Protein AF-A0A3Q1CNM6-F1 (afdb_monomer_lite)

Foldseek 3Di:
DVVVVVVVVVPDDVVVVVVVVVVVVVVVVCVVCVVVVVVDPPPDDDDDDDPPPPDPPPPPPDPADDQWDKDWDPDAFAQAQFTWIWIQGPAWKKKKKFFFQFPVLQVQLLVVLLVDQPPQDPVSSCVSSVVRTDDMDMDTDHNPDRDIDTDHDPVVVVDFDQDDPVGRTQRIKMKMAHPDPVCCVVGQFRMKIWGWHTAGPHRRDHIDTPWIWTAGPNSDIDIDDPPPVVVPPVVVVVVPDDPDDDDDPVVVVVVVVVVVVVVVPDDDD

Sequence (269 aa):
MAAGFLVTLYEYSPLFYISVVSLCFVITAAMVLGWCGFDVPVILRNSEETESIVSTPERQMVQVTNPFTLVLGSGPACVTGGVSVRPCCLEPCVLSCFWGCEVIALQRALQAHQHGLRLHTPEHFQEALHLQYQYYQRFHISVENREEYRTQIPSDQGITDFGPLPREHYPLVAVLTVADAGARHTYNIVASVTVIHVPDDKYDLSARVLFQYLLTSQGNMYELKVSQRLWVEEELEVCRLRPGVIPSVLNFLAHLERVRARKTTTKQP

Structure (mmCIF, N/CA/C/O backbone):
data_AF-A0A3Q1CNM6-F1
#
_entry.id   AF-A0A3Q1CNM6-F1
#
loop_
_atom_site.group_PDB
_atom_site.id
_atom_site.type_symbol
_atom_site.label_atom_id
_atom_site.label_alt_id
_atom_site.label_comp_id
_atom_site.label_asym_id
_atom_site.label_entity_id
_atom_site.label_seq_id
_atom_site.pdbx_PDB_ins_code
_atom_site.Cartn_x
_atom_site.Cartn_y
_atom_site.Cartn_z
_atom_site.occupancy
_atom_site.B_iso_or_equiv
_atom_site.auth_seq_id
_atom_site.auth_comp_id
_atom_site.auth_asym_id
_atom_site.auth_atom_id
_atom_site.pdbx_PDB_model_num
ATOM 1 N N . MET A 1 1 ? 28.011 -24.830 75.484 1.00 50.44 1 MET A N 1
ATOM 2 C CA . MET A 1 1 ? 28.922 -23.671 75.335 1.00 50.44 1 MET A CA 1
ATOM 3 C C . MET A 1 1 ? 28.591 -22.743 74.152 1.00 50.44 1 MET A C 1
ATOM 5 O O . MET A 1 1 ? 29.301 -21.771 73.977 1.00 50.44 1 MET A O 1
ATOM 9 N N . ALA A 1 2 ? 27.506 -22.955 73.385 1.00 55.00 2 ALA A N 1
ATOM 10 C CA . ALA A 1 2 ? 27.095 -22.032 72.308 1.00 55.00 2 ALA A CA 1
ATOM 11 C C . ALA A 1 2 ? 26.070 -20.963 72.755 1.00 55.00 2 ALA A C 1
ATOM 13 O O . ALA A 1 2 ? 26.041 -19.866 72.214 1.00 55.00 2 ALA A O 1
ATOM 14 N N . ALA A 1 3 ? 25.267 -21.250 73.788 1.00 51.75 3 ALA A N 1
ATOM 15 C CA . ALA A 1 3 ? 24.245 -20.325 74.289 1.00 51.75 3 ALA A CA 1
ATOM 16 C C . ALA A 1 3 ? 24.825 -19.143 75.091 1.00 51.75 3 ALA A C 1
ATOM 18 O O . ALA A 1 3 ? 24.284 -18.046 75.045 1.00 51.75 3 ALA A O 1
ATOM 19 N N . GLY A 1 4 ? 25.958 -19.340 75.777 1.00 51.66 4 GLY A N 1
ATOM 20 C CA . GLY A 1 4 ? 26.628 -18.269 76.525 1.00 51.66 4 GLY A CA 1
ATOM 21 C C . GLY A 1 4 ? 27.251 -17.197 75.628 1.00 51.66 4 GLY A C 1
ATOM 22 O O . GLY A 1 4 ? 27.290 -16.040 76.017 1.00 51.66 4 GLY A O 1
ATOM 23 N N . PHE A 1 5 ? 27.667 -17.563 74.410 1.00 53.19 5 PHE A N 1
ATOM 24 C CA . PHE A 1 5 ? 28.213 -16.626 73.421 1.00 53.19 5 PHE A CA 1
ATOM 25 C C . PHE A 1 5 ? 27.133 -15.767 72.748 1.00 53.19 5 PHE A C 1
ATOM 27 O O . PHE A 1 5 ? 27.399 -14.631 72.377 1.00 53.19 5 PHE A O 1
ATOM 34 N N . LEU A 1 6 ? 25.909 -16.288 72.610 1.00 54.28 6 LEU A N 1
ATOM 35 C CA . LEU A 1 6 ? 24.779 -15.543 72.042 1.00 54.28 6 LEU A CA 1
ATOM 36 C C . LEU A 1 6 ? 24.233 -14.484 73.005 1.00 54.28 6 LEU A C 1
ATOM 38 O O . LEU A 1 6 ? 23.814 -13.419 72.565 1.00 54.28 6 LEU A O 1
ATOM 42 N N . VAL A 1 7 ? 24.269 -14.757 74.312 1.00 54.50 7 VAL A N 1
ATOM 43 C CA . VAL A 1 7 ? 23.793 -13.814 75.334 1.00 54.50 7 VAL A CA 1
ATOM 44 C C . VAL A 1 7 ? 24.813 -12.695 75.577 1.00 54.50 7 VAL A C 1
ATOM 46 O O . VAL A 1 7 ? 24.420 -11.544 75.729 1.00 54.50 7 VAL A O 1
ATOM 49 N N . THR A 1 8 ? 26.119 -12.977 75.505 1.00 53.88 8 THR A N 1
ATOM 50 C CA . THR A 1 8 ? 27.161 -11.937 75.627 1.00 53.88 8 THR A CA 1
ATOM 51 C C . THR A 1 8 ? 27.305 -11.058 74.378 1.00 53.88 8 THR A C 1
ATOM 53 O O . THR A 1 8 ? 27.762 -9.922 74.488 1.00 53.88 8 THR A O 1
ATOM 56 N N . LEU A 1 9 ? 26.856 -11.527 73.206 1.00 53.66 9 LEU A N 1
ATOM 57 C CA . LEU A 1 9 ? 26.736 -10.723 71.978 1.00 53.66 9 LEU A CA 1
ATOM 58 C C . LEU A 1 9 ? 25.536 -9.764 71.982 1.00 53.66 9 LEU A C 1
ATOM 60 O O . LEU A 1 9 ? 25.461 -8.892 71.122 1.00 53.66 9 LEU A O 1
ATOM 64 N N . TYR A 1 10 ? 24.600 -9.910 72.924 1.00 53.88 10 TYR A N 1
ATOM 65 C CA . TYR A 1 10 ? 23.428 -9.036 73.006 1.00 53.88 10 TYR A CA 1
ATOM 66 C C . TYR A 1 10 ? 23.704 -7.759 73.820 1.00 53.88 10 TYR A C 1
ATOM 68 O O . TYR A 1 10 ? 23.100 -6.721 73.560 1.00 53.88 10 TYR A O 1
ATOM 76 N N . GLU A 1 11 ? 24.656 -7.805 74.761 1.00 59.12 11 GLU A N 1
ATOM 77 C CA . GLU A 1 11 ? 25.063 -6.651 75.588 1.00 59.12 11 GLU A CA 1
ATOM 78 C C . GLU A 1 11 ? 26.254 -5.854 75.025 1.00 59.12 11 GLU A C 1
ATOM 80 O O . GLU A 1 11 ? 26.517 -4.735 75.460 1.00 59.12 11 GLU A O 1
ATOM 85 N N . TYR A 1 12 ? 26.934 -6.372 74.000 1.00 55.44 12 TYR A N 1
ATOM 86 C CA . TYR A 1 12 ? 27.863 -5.619 73.159 1.00 55.44 12 TYR A CA 1
ATOM 87 C C . TYR A 1 12 ? 27.240 -5.529 71.769 1.00 55.44 12 TYR A C 1
ATOM 89 O O . TYR A 1 12 ? 27.233 -6.484 71.011 1.00 55.44 12 TYR A O 1
ATOM 97 N N . SER A 1 13 ? 26.716 -4.407 71.314 1.00 59.78 13 SER A N 1
ATOM 98 C CA . SER A 1 13 ? 27.415 -3.142 71.133 1.00 59.78 13 SER A CA 1
ATOM 99 C C . SER A 1 13 ? 26.807 -2.616 69.826 1.00 59.78 13 SER A C 1
ATOM 101 O O . SER A 1 13 ? 26.505 -3.427 68.943 1.00 59.78 13 SER A O 1
ATOM 103 N N . PRO A 1 14 ? 26.638 -1.302 69.632 1.00 65.56 14 PRO A N 1
ATOM 104 C CA . PRO A 1 14 ? 26.288 -0.713 68.337 1.00 65.56 14 PRO A CA 1
ATOM 105 C C . PRO A 1 14 ? 27.018 -1.367 67.149 1.00 65.56 14 PRO A C 1
ATOM 107 O O . PRO A 1 14 ? 26.459 -1.469 66.067 1.00 65.56 14 PRO A O 1
ATOM 110 N N . LEU A 1 15 ? 28.222 -1.901 67.380 1.00 67.00 15 LEU A N 1
ATOM 111 C CA . LEU A 1 15 ? 29.026 -2.690 66.447 1.00 67.00 15 LEU A CA 1
ATOM 112 C C . LEU A 1 15 ? 28.322 -3.911 65.828 1.00 67.00 15 LEU A C 1
ATOM 114 O O . LEU A 1 15 ? 28.570 -4.181 64.658 1.00 67.00 15 LEU A O 1
ATOM 118 N N . PHE A 1 16 ? 27.451 -4.633 66.543 1.00 72.25 16 PHE A N 1
ATOM 119 C CA . PHE A 1 16 ? 26.710 -5.768 65.969 1.00 72.25 16 PHE A CA 1
ATOM 120 C C . PHE A 1 16 ? 25.613 -5.295 65.006 1.00 72.25 16 PHE A C 1
ATOM 122 O O . PHE A 1 16 ? 25.463 -5.820 63.909 1.00 72.25 16 PHE A O 1
ATOM 129 N N . TYR A 1 17 ? 24.885 -4.235 65.361 1.00 74.94 17 TYR A N 1
ATOM 130 C CA . TYR A 1 17 ? 23.912 -3.631 64.448 1.00 74.94 17 TYR A CA 1
ATOM 131 C C . TYR A 1 17 ? 24.600 -2.960 63.254 1.00 74.94 17 TYR A C 1
ATOM 133 O O . TYR A 1 17 ? 24.154 -3.117 62.121 1.00 74.94 17 TYR A O 1
ATOM 141 N N . ILE A 1 18 ? 25.726 -2.278 63.483 1.00 77.31 18 ILE A N 1
ATOM 142 C CA . ILE A 1 18 ? 26.556 -1.688 62.427 1.00 77.31 18 ILE A CA 1
ATOM 143 C C . ILE A 1 18 ? 27.104 -2.783 61.504 1.00 77.31 18 ILE A C 1
ATOM 145 O O . ILE A 1 18 ? 27.105 -2.589 60.291 1.00 77.31 18 ILE A O 1
ATOM 149 N N . SER A 1 19 ? 27.526 -3.937 62.032 1.00 79.88 19 SER A N 1
ATOM 150 C CA . SER A 1 19 ? 28.033 -5.037 61.206 1.00 79.88 19 SER A CA 1
ATOM 151 C C . SER A 1 19 ? 26.928 -5.681 60.373 1.00 79.88 19 SER A C 1
ATOM 153 O O . SER A 1 19 ? 27.147 -5.933 59.192 1.00 79.88 19 SER A O 1
ATOM 155 N N . VAL A 1 20 ? 25.728 -5.866 60.929 1.00 83.00 20 VAL A N 1
ATOM 156 C CA . VAL A 1 20 ? 24.567 -6.390 60.193 1.00 83.00 20 VAL A CA 1
ATOM 157 C C . VAL A 1 20 ? 24.108 -5.414 59.105 1.00 83.00 20 VAL A C 1
ATOM 159 O O . VAL A 1 20 ? 23.872 -5.831 57.971 1.00 83.00 20 VAL A O 1
ATOM 162 N N . VAL A 1 21 ? 24.027 -4.114 59.405 1.00 84.25 21 VAL A N 1
ATOM 163 C CA . VAL A 1 21 ? 23.652 -3.085 58.417 1.00 84.25 21 VAL A CA 1
ATOM 164 C C . VAL A 1 21 ? 24.722 -2.954 57.331 1.00 84.25 21 VAL A C 1
ATOM 166 O O . VAL A 1 21 ? 24.384 -2.899 56.151 1.00 84.25 21 VAL A O 1
ATOM 169 N N . SER A 1 22 ? 26.004 -2.975 57.704 1.00 83.50 22 SER A N 1
ATOM 170 C CA . SER A 1 22 ? 27.131 -2.984 56.763 1.00 83.50 22 SER A CA 1
ATOM 171 C C . SER A 1 22 ? 27.100 -4.218 55.863 1.00 83.50 22 SER A C 1
ATOM 173 O O . SER A 1 22 ? 27.185 -4.091 54.645 1.00 83.50 22 SER A O 1
ATOM 175 N N . LEU A 1 23 ? 26.881 -5.408 56.430 1.00 89.19 23 LEU A N 1
ATOM 176 C CA . LEU A 1 23 ? 26.763 -6.649 55.667 1.00 89.19 23 LEU A CA 1
ATOM 177 C C . LEU A 1 23 ? 25.589 -6.587 54.682 1.00 89.19 23 LEU A C 1
ATOM 179 O O . LEU A 1 23 ? 25.743 -6.953 53.520 1.00 89.19 23 LEU A O 1
ATOM 183 N N . CYS A 1 24 ? 24.439 -6.068 55.116 1.00 84.12 24 CYS A N 1
ATOM 184 C CA . CYS A 1 24 ? 23.277 -5.864 54.255 1.00 84.12 24 CYS A CA 1
ATOM 185 C C . CYS A 1 24 ? 23.583 -4.882 53.111 1.00 84.12 24 CYS A C 1
ATOM 187 O O . CYS A 1 24 ? 23.237 -5.142 51.957 1.00 84.12 24 CYS A O 1
ATOM 189 N N . PHE A 1 25 ? 24.302 -3.794 53.402 1.00 87.06 25 PHE A N 1
ATOM 190 C CA . PHE A 1 25 ? 24.727 -2.827 52.393 1.00 87.06 25 PHE A CA 1
ATOM 191 C C . PHE A 1 25 ? 25.720 -3.436 51.397 1.00 87.06 25 PHE A C 1
ATOM 193 O O . PHE A 1 25 ? 25.565 -3.234 50.198 1.00 87.06 25 PHE A O 1
ATOM 200 N N . VAL A 1 26 ? 26.687 -4.236 51.858 1.00 88.12 26 VAL A N 1
ATOM 201 C CA . VAL A 1 26 ? 27.653 -4.939 50.995 1.00 88.12 26 VAL A CA 1
ATOM 202 C C . VAL A 1 26 ? 26.952 -5.954 50.097 1.00 88.12 26 VAL A C 1
ATOM 204 O O . VAL A 1 26 ? 27.236 -5.993 48.905 1.00 88.12 26 VAL A O 1
ATOM 207 N N . ILE A 1 27 ? 26.006 -6.734 50.627 1.00 86.69 27 ILE A N 1
ATOM 208 C CA . ILE A 1 27 ? 25.225 -7.692 49.830 1.00 86.69 27 ILE A CA 1
ATOM 209 C C . ILE A 1 27 ? 24.378 -6.953 48.794 1.00 86.69 27 ILE A C 1
ATOM 211 O O . ILE A 1 27 ? 24.354 -7.348 47.632 1.00 86.69 27 ILE A O 1
ATOM 215 N N . THR A 1 28 ? 23.728 -5.854 49.183 1.00 81.69 28 THR A N 1
ATOM 216 C CA . THR A 1 28 ? 22.900 -5.050 48.272 1.00 81.69 28 THR A CA 1
ATOM 217 C C . THR A 1 28 ? 23.756 -4.382 47.196 1.00 81.69 28 THR A C 1
ATOM 219 O O . THR A 1 28 ? 23.412 -4.440 46.021 1.00 81.69 28 THR A O 1
ATOM 222 N N . ALA A 1 29 ? 24.908 -3.817 47.562 1.00 80.81 29 ALA A N 1
ATOM 223 C CA . ALA A 1 29 ? 25.865 -3.241 46.626 1.00 80.81 29 ALA A CA 1
ATOM 224 C C . ALA A 1 29 ? 26.452 -4.305 45.692 1.00 80.81 29 ALA A C 1
ATOM 226 O O . ALA A 1 29 ? 26.583 -4.041 44.507 1.00 80.81 29 ALA A O 1
ATOM 227 N N . ALA A 1 30 ? 26.746 -5.512 46.180 1.00 79.88 30 ALA A N 1
ATOM 228 C CA . ALA A 1 30 ? 27.191 -6.628 45.348 1.00 79.88 30 ALA A CA 1
ATOM 229 C C . ALA A 1 30 ? 26.083 -7.127 44.412 1.00 79.88 30 ALA A C 1
ATOM 231 O O . ALA A 1 30 ? 26.375 -7.486 43.278 1.00 79.88 30 ALA A O 1
ATOM 232 N N . MET A 1 31 ? 24.816 -7.106 44.839 1.00 80.06 31 MET A N 1
ATOM 233 C CA . MET A 1 31 ? 23.685 -7.433 43.968 1.00 80.06 31 MET A CA 1
ATOM 234 C C . MET A 1 31 ? 23.488 -6.365 42.890 1.00 80.06 31 MET A C 1
ATOM 236 O O . MET A 1 31 ? 23.334 -6.705 41.725 1.00 80.06 31 MET A O 1
ATOM 240 N N . VAL A 1 32 ? 23.562 -5.079 43.250 1.00 74.69 32 VAL A N 1
ATOM 241 C CA . VAL A 1 32 ? 23.447 -3.959 42.302 1.00 74.69 32 VAL A CA 1
ATOM 242 C C . VAL A 1 32 ? 24.656 -3.892 41.374 1.00 74.69 32 VAL A C 1
ATOM 244 O O . VAL A 1 32 ? 24.479 -3.655 40.192 1.00 74.69 32 VAL A O 1
ATOM 247 N N . LEU A 1 33 ? 25.875 -4.141 41.853 1.00 71.56 33 LEU A N 1
ATOM 248 C CA . LEU A 1 33 ? 27.079 -4.215 41.019 1.00 71.56 33 LEU A CA 1
ATOM 249 C C . LEU A 1 33 ? 27.160 -5.520 40.225 1.00 71.56 33 LEU A C 1
ATOM 251 O O . LEU A 1 33 ? 27.774 -5.527 39.173 1.00 71.56 33 LEU A O 1
ATOM 255 N N . GLY A 1 34 ? 26.556 -6.613 40.683 1.00 70.25 34 GLY A N 1
ATOM 256 C CA . GLY A 1 34 ? 26.431 -7.851 39.912 1.00 70.25 34 GLY A CA 1
ATOM 257 C C . GLY A 1 34 ? 25.380 -7.727 38.810 1.00 70.25 34 GLY A C 1
ATOM 258 O O . GLY A 1 34 ? 25.591 -8.210 37.704 1.00 70.25 34 GLY A O 1
ATOM 259 N N . TRP A 1 35 ? 24.288 -7.013 39.093 1.00 63.84 35 TRP A N 1
ATOM 260 C CA . TRP A 1 35 ? 23.226 -6.706 38.137 1.00 63.84 35 TRP A CA 1
ATOM 261 C C . TRP A 1 35 ? 23.644 -5.608 37.146 1.00 63.84 35 TRP A C 1
ATOM 263 O O . TRP A 1 35 ? 23.448 -5.758 35.950 1.00 63.84 35 TRP A O 1
ATOM 273 N N . CYS A 1 36 ? 24.284 -4.528 37.607 1.00 56.16 36 CYS A N 1
ATOM 274 C CA . CYS A 1 36 ? 24.791 -3.449 36.749 1.00 56.16 36 CYS A CA 1
ATOM 275 C C . CYS A 1 36 ? 26.156 -3.766 36.124 1.00 56.16 36 CYS A C 1
ATOM 277 O O . CYS A 1 36 ? 26.470 -3.243 35.064 1.00 56.16 36 CYS A O 1
ATOM 279 N N . GLY A 1 37 ? 26.992 -4.598 36.746 1.00 55.38 37 GLY A N 1
ATOM 280 C CA . GLY A 1 37 ? 28.332 -4.944 36.250 1.00 55.38 37 GLY A CA 1
ATOM 281 C C . GLY A 1 37 ? 28.331 -5.967 35.118 1.00 55.38 37 GLY A C 1
ATOM 282 O O . GLY A 1 37 ? 29.376 -6.181 34.510 1.00 55.38 37 GLY A O 1
ATOM 283 N N . PHE A 1 38 ? 27.171 -6.553 34.809 1.00 49.69 38 PHE A N 1
ATOM 284 C CA . PHE A 1 38 ? 26.950 -7.322 33.584 1.00 49.69 38 PHE A CA 1
ATOM 285 C C . PHE A 1 38 ? 26.263 -6.509 32.469 1.00 49.69 38 PHE A C 1
ATOM 287 O O . PHE A 1 38 ? 26.181 -6.994 31.347 1.00 49.69 38 PHE A O 1
ATOM 294 N N . ASP A 1 39 ? 25.852 -5.264 32.749 1.00 51.00 39 ASP A N 1
ATOM 295 C CA . ASP A 1 39 ? 25.153 -4.365 31.813 1.00 51.00 39 ASP A CA 1
ATOM 296 C C . ASP A 1 39 ? 25.897 -3.026 31.601 1.00 51.00 39 ASP A C 1
ATOM 298 O O . ASP A 1 39 ? 25.303 -1.973 31.362 1.00 51.00 39 ASP A O 1
ATOM 302 N N . VAL A 1 40 ? 27.235 -3.052 31.642 1.00 47.16 40 VAL A N 1
ATOM 303 C CA . VAL A 1 40 ? 28.080 -1.957 31.132 1.00 47.16 40 VAL A CA 1
ATOM 304 C C . VAL A 1 40 ? 28.868 -2.472 29.925 1.00 47.16 40 VAL A C 1
ATOM 306 O O . VAL A 1 40 ? 29.576 -3.474 30.050 1.00 47.16 40 VAL A O 1
ATOM 309 N N . PRO A 1 41 ? 28.794 -1.805 28.755 1.00 43.78 41 PRO A N 1
ATOM 310 C CA . PRO A 1 41 ? 29.584 -2.189 27.599 1.00 43.78 41 PRO A CA 1
ATOM 311 C C . PRO A 1 41 ? 31.067 -2.025 27.938 1.00 43.78 41 PRO A C 1
ATOM 313 O O . PRO A 1 41 ? 31.533 -0.953 28.332 1.00 43.78 41 PRO A O 1
ATOM 316 N N . VAL A 1 42 ? 31.807 -3.117 27.790 1.00 47.72 42 VAL A N 1
ATOM 317 C CA . VAL A 1 42 ? 33.262 -3.190 27.909 1.00 47.72 42 VAL A CA 1
ATOM 318 C C . VAL A 1 42 ? 33.898 -2.265 26.863 1.00 47.72 42 VAL A C 1
ATOM 320 O O . VAL A 1 42 ? 34.123 -2.668 25.729 1.00 47.72 42 VAL A O 1
ATOM 323 N N . ILE A 1 43 ? 34.165 -1.006 27.223 1.00 45.75 43 ILE A N 1
ATOM 324 C CA . ILE A 1 43 ? 34.975 -0.077 26.406 1.00 45.75 43 ILE A CA 1
ATOM 325 C C . ILE A 1 43 ? 36.247 0.380 27.146 1.00 45.75 43 ILE A C 1
ATOM 327 O O . ILE A 1 43 ? 37.129 0.974 26.541 1.00 45.75 43 ILE A O 1
ATOM 331 N N . LEU A 1 44 ? 36.427 0.063 28.434 1.00 43.59 44 LEU A N 1
ATOM 332 C CA . LEU A 1 44 ? 37.553 0.610 29.214 1.00 43.59 44 LEU A CA 1
ATOM 333 C C . LEU A 1 44 ? 38.410 -0.411 29.965 1.00 43.59 44 LEU A C 1
ATOM 335 O O . LEU A 1 44 ? 39.119 -0.050 30.903 1.00 43.59 44 LEU A O 1
ATOM 339 N N . ARG A 1 45 ? 38.400 -1.684 29.556 1.00 39.09 45 ARG A N 1
ATOM 340 C CA . ARG A 1 45 ? 39.307 -2.671 30.150 1.00 39.09 45 ARG A CA 1
ATOM 341 C C . ARG A 1 45 ? 39.691 -3.761 29.155 1.00 39.09 45 ARG A C 1
ATOM 343 O O . ARG A 1 45 ? 38.981 -4.749 29.049 1.00 39.09 45 ARG A O 1
ATOM 350 N N . ASN A 1 46 ? 40.766 -3.511 28.405 1.00 32.91 46 ASN A N 1
ATOM 351 C CA . ASN A 1 46 ? 41.841 -4.458 28.070 1.00 32.91 46 ASN A CA 1
ATOM 352 C C . ASN A 1 46 ? 42.820 -3.778 27.096 1.00 32.91 46 ASN A C 1
ATOM 354 O O . ASN A 1 46 ? 42.677 -3.845 25.880 1.00 32.91 46 ASN A O 1
ATOM 358 N N . SER A 1 47 ? 43.804 -3.085 27.671 1.00 43.59 47 SER A N 1
ATOM 359 C CA . SER A 1 47 ? 45.146 -3.028 27.095 1.00 43.59 47 SER A CA 1
ATOM 360 C C . SER A 1 47 ? 45.810 -4.357 27.453 1.00 43.59 47 SER A C 1
ATOM 362 O O . SER A 1 47 ? 45.725 -4.759 28.609 1.00 43.59 47 SER A O 1
ATOM 364 N N . GLU A 1 48 ? 46.447 -4.976 26.462 1.00 39.53 48 GLU A N 1
ATOM 365 C CA . GLU A 1 48 ? 47.279 -6.190 26.516 1.00 39.53 48 GLU A CA 1
ATOM 366 C C . GLU A 1 48 ? 46.560 -7.552 26.383 1.00 39.53 48 GLU A C 1
ATOM 368 O O . GLU A 1 48 ? 45.930 -8.081 27.293 1.00 39.53 48 GLU A O 1
ATOM 373 N N . GLU A 1 49 ? 46.735 -8.102 25.174 1.00 42.53 49 GLU A N 1
ATOM 374 C CA . GLU A 1 49 ? 46.908 -9.521 24.837 1.00 42.53 49 GLU A CA 1
ATOM 375 C C . GLU A 1 49 ? 45.761 -10.498 25.127 1.00 42.53 49 GLU A C 1
ATOM 377 O O . GLU A 1 49 ? 45.731 -11.214 26.124 1.00 42.53 49 GLU A O 1
ATOM 382 N N . THR A 1 50 ? 44.870 -10.639 24.142 1.00 34.56 50 THR A N 1
ATOM 383 C CA . THR A 1 50 ? 44.636 -11.875 23.358 1.00 34.56 50 THR A CA 1
ATOM 384 C C . THR A 1 50 ? 43.333 -11.660 22.588 1.00 34.56 50 THR A C 1
ATOM 386 O O . THR A 1 50 ? 42.239 -11.939 23.080 1.00 34.56 50 THR A O 1
ATOM 389 N N . GLU A 1 51 ? 43.439 -11.103 21.380 1.00 34.47 51 GLU A N 1
ATOM 390 C CA . GLU A 1 51 ? 42.313 -10.910 20.463 1.00 34.47 51 GLU A CA 1
ATOM 391 C C . GLU A 1 51 ? 41.819 -12.269 19.942 1.00 34.47 51 GLU A C 1
ATOM 393 O O . GLU A 1 51 ? 42.136 -12.705 18.838 1.00 34.47 51 GLU A O 1
ATOM 398 N N . SER A 1 52 ? 40.999 -12.959 20.735 1.00 34.81 52 SER A N 1
ATOM 399 C CA . SER A 1 52 ? 40.012 -13.869 20.156 1.00 34.81 52 SER A CA 1
ATOM 400 C C . SER A 1 52 ? 38.895 -13.003 19.580 1.00 34.81 52 SER A C 1
ATOM 402 O O . SER A 1 52 ? 37.969 -12.584 20.273 1.00 34.81 52 SER A O 1
ATOM 404 N N . ILE A 1 53 ? 39.060 -12.647 18.306 1.00 40.62 53 ILE A N 1
ATOM 405 C CA . ILE A 1 53 ? 38.085 -11.924 17.496 1.00 40.62 53 ILE A CA 1
ATOM 406 C C . ILE A 1 53 ? 36.841 -12.814 17.389 1.00 40.62 53 ILE A C 1
ATOM 408 O O . ILE A 1 53 ? 36.686 -13.592 16.451 1.00 40.62 53 ILE A O 1
ATOM 412 N N . VAL A 1 54 ? 35.932 -12.718 18.360 1.00 45.56 54 VAL A N 1
ATOM 413 C CA . VAL A 1 54 ? 34.519 -12.971 18.087 1.00 45.56 54 VAL A CA 1
ATOM 414 C C . VAL A 1 54 ? 34.070 -11.745 17.317 1.00 45.56 54 VAL A C 1
ATOM 416 O O . VAL A 1 54 ? 33.649 -10.738 17.885 1.00 45.56 54 VAL A O 1
ATOM 419 N N . SER A 1 55 ? 34.279 -11.811 16.007 1.00 37.34 55 SER A N 1
ATOM 420 C CA . SER A 1 55 ? 33.761 -10.855 15.051 1.00 37.34 55 SER A CA 1
ATOM 421 C C . SER A 1 55 ? 32.262 -10.756 15.298 1.00 37.34 55 SER A C 1
ATOM 423 O O . SER A 1 55 ? 31.484 -11.648 14.959 1.00 37.34 55 SER A O 1
ATOM 425 N N . THR A 1 56 ? 31.841 -9.646 15.908 1.00 36.53 56 THR A N 1
ATOM 426 C CA . THR A 1 56 ? 30.512 -9.116 15.623 1.00 36.53 56 THR A CA 1
ATOM 427 C C . THR A 1 56 ? 30.405 -9.148 14.103 1.00 36.53 56 THR A C 1
ATOM 429 O O . THR A 1 56 ? 31.328 -8.654 13.452 1.00 36.53 56 THR A O 1
ATOM 432 N N . PRO A 1 57 ? 29.399 -9.821 13.511 1.00 42.44 57 PRO A N 1
ATOM 433 C CA . PRO A 1 57 ? 29.295 -9.858 12.067 1.00 42.44 57 PRO A CA 1
ATOM 434 C C . PRO A 1 57 ? 29.194 -8.404 11.642 1.00 42.44 57 PRO A C 1
ATOM 436 O O . PRO A 1 57 ? 28.200 -7.737 11.941 1.00 42.44 57 PRO A O 1
ATOM 439 N N . GLU A 1 58 ? 30.274 -7.896 11.053 1.00 44.00 58 GLU A N 1
ATOM 440 C CA . GLU A 1 58 ? 30.329 -6.571 10.481 1.00 44.00 58 GLU A CA 1
ATOM 441 C C . GLU A 1 58 ? 29.178 -6.559 9.486 1.00 44.00 58 GLU A C 1
ATOM 443 O O . GLU A 1 58 ? 29.211 -7.235 8.455 1.00 44.00 58 GLU A O 1
ATOM 448 N N . ARG A 1 59 ? 28.071 -5.911 9.866 1.00 47.97 59 ARG A N 1
ATOM 449 C CA . ARG A 1 59 ? 26.942 -5.720 8.969 1.00 47.97 59 ARG A CA 1
ATOM 450 C C . ARG A 1 59 ? 27.470 -4.776 7.919 1.00 47.97 59 ARG A C 1
ATOM 452 O O . ARG A 1 59 ? 27.417 -3.563 8.103 1.00 47.97 59 ARG A O 1
ATOM 459 N N . GLN A 1 60 ? 28.014 -5.360 6.858 1.00 40.28 60 GLN A N 1
ATOM 460 C CA . GLN A 1 60 ? 28.401 -4.654 5.661 1.00 40.28 60 GLN A CA 1
ATOM 461 C C . GLN A 1 60 ? 27.242 -3.718 5.332 1.00 40.28 60 GLN A C 1
ATOM 463 O O . GLN A 1 60 ? 26.124 -4.168 5.061 1.00 40.28 60 GLN A O 1
ATOM 468 N N . MET A 1 61 ? 27.483 -2.414 5.461 1.00 41.38 61 MET A N 1
ATOM 469 C CA . MET A 1 61 ? 26.517 -1.401 5.068 1.00 41.38 61 MET A CA 1
ATOM 470 C C . MET A 1 61 ? 26.471 -1.430 3.546 1.00 41.38 61 MET A C 1
ATOM 472 O O . MET A 1 61 ? 27.145 -0.664 2.864 1.00 41.38 61 MET A O 1
ATOM 476 N N . VAL A 1 62 ? 25.718 -2.382 3.003 1.00 57.59 62 VAL A N 1
ATOM 477 C CA . VAL A 1 62 ? 25.406 -2.409 1.585 1.00 57.59 62 VAL A CA 1
ATOM 478 C C . VAL A 1 62 ? 24.420 -1.276 1.368 1.00 57.59 62 VAL A C 1
ATOM 480 O O . VAL A 1 62 ? 23.315 -1.282 1.914 1.00 57.59 62 VAL A O 1
ATOM 483 N N . GLN A 1 63 ? 24.839 -0.272 0.608 1.00 57.78 63 GLN A N 1
ATOM 484 C CA . GLN A 1 63 ? 23.950 0.784 0.160 1.00 57.78 63 GLN A CA 1
ATOM 485 C C . GLN A 1 63 ? 22.893 0.150 -0.750 1.00 57.78 63 GLN A C 1
ATOM 487 O O . GLN A 1 63 ? 23.147 -0.137 -1.916 1.00 57.78 63 GLN A O 1
ATOM 492 N N . VAL A 1 64 ? 21.711 -0.121 -0.200 1.00 65.19 64 VAL A N 1
ATOM 493 C CA . VAL A 1 64 ? 20.577 -0.616 -0.979 1.00 65.19 64 VAL A CA 1
ATOM 494 C C . VAL A 1 64 ? 19.775 0.590 -1.448 1.00 65.19 64 VAL A C 1
ATOM 496 O O . VAL A 1 64 ? 19.148 1.288 -0.652 1.00 65.19 64 VAL A O 1
ATOM 499 N N . THR A 1 65 ? 19.809 0.848 -2.751 1.00 77.38 65 THR A N 1
ATOM 500 C CA . THR A 1 65 ? 18.995 1.890 -3.379 1.00 77.38 65 THR A CA 1
ATOM 501 C C . THR A 1 65 ? 17.538 1.444 -3.399 1.00 77.38 65 THR A C 1
ATOM 503 O O . THR A 1 65 ? 17.224 0.401 -3.970 1.00 77.38 65 THR A O 1
ATOM 506 N N . ASN A 1 66 ? 16.648 2.229 -2.788 1.00 85.19 66 ASN A N 1
ATOM 507 C CA . ASN A 1 66 ? 15.208 2.009 -2.869 1.00 85.19 66 ASN A CA 1
ATOM 508 C C . ASN A 1 66 ? 14.649 2.649 -4.153 1.00 85.19 66 ASN A C 1
ATOM 510 O O . ASN A 1 66 ? 14.633 3.878 -4.238 1.00 85.19 66 ASN A O 1
ATOM 514 N N . PRO A 1 67 ? 14.177 1.856 -5.135 1.00 85.12 67 PRO A N 1
ATOM 515 C CA . PRO A 1 67 ? 13.625 2.397 -6.374 1.00 85.12 67 PRO A CA 1
ATOM 516 C C . PRO A 1 67 ? 12.207 2.960 -6.204 1.00 85.12 67 PRO A C 1
ATOM 518 O O . PRO A 1 67 ? 11.691 3.586 -7.130 1.00 85.12 67 PRO A O 1
ATOM 521 N N . PHE A 1 68 ? 11.572 2.759 -5.043 1.00 89.69 68 PHE A N 1
ATOM 522 C CA . PHE A 1 68 ? 10.176 3.104 -4.800 1.00 89.69 68 PHE A CA 1
ATOM 523 C C . PHE A 1 68 ? 10.029 4.170 -3.719 1.00 89.69 68 PHE A C 1
ATOM 525 O O . PHE A 1 68 ? 10.470 4.003 -2.582 1.00 89.69 68 PHE A O 1
ATOM 532 N N . THR A 1 69 ? 9.310 5.240 -4.033 1.00 88.69 69 THR A N 1
ATOM 533 C CA . THR A 1 69 ? 8.778 6.160 -3.026 1.00 88.69 69 THR A CA 1
ATOM 534 C C . THR A 1 69 ? 7.324 6.448 -3.360 1.00 88.69 69 THR A C 1
ATOM 536 O O . THR A 1 69 ? 6.989 6.667 -4.521 1.00 88.69 69 THR A O 1
ATOM 539 N N . LEU A 1 70 ? 6.455 6.445 -2.351 1.00 90.81 70 LEU A N 1
ATOM 540 C CA . LEU A 1 70 ? 5.052 6.817 -2.495 1.00 90.81 70 LEU A CA 1
ATOM 541 C C . LEU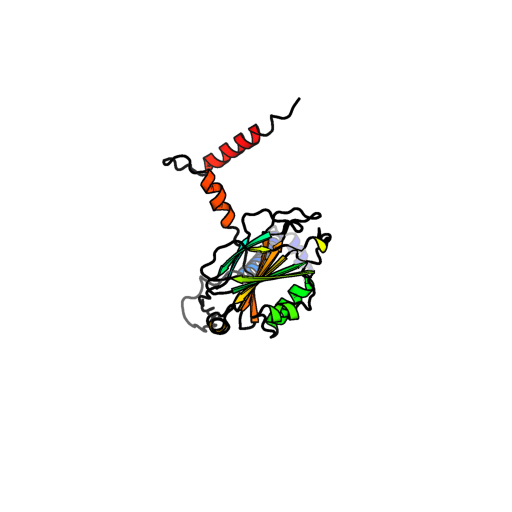 A 1 70 ? 4.738 7.926 -1.498 1.00 90.81 70 LEU A C 1
ATOM 543 O O . LEU A 1 70 ? 5.005 7.781 -0.306 1.00 90.81 70 LEU A O 1
ATOM 547 N N . VAL A 1 71 ? 4.165 9.017 -1.991 1.00 91.12 71 VAL A N 1
ATOM 548 C CA . VAL A 1 71 ? 3.747 10.162 -1.181 1.00 91.12 71 VAL A CA 1
ATOM 549 C C . VAL A 1 71 ? 2.239 10.333 -1.326 1.00 91.12 71 VAL A C 1
ATOM 551 O O . VAL A 1 71 ? 1.685 10.094 -2.398 1.00 91.12 71 VAL A O 1
ATOM 554 N N . LEU A 1 72 ? 1.560 10.731 -0.253 1.00 91.00 72 LEU A N 1
ATOM 555 C CA . LEU A 1 72 ? 0.158 11.132 -0.341 1.00 91.00 72 LEU A CA 1
ATOM 556 C C . LEU A 1 72 ? 0.048 12.445 -1.121 1.00 91.00 72 LEU A C 1
ATOM 558 O O . LEU A 1 72 ? 0.872 13.344 -0.956 1.00 91.00 72 LEU A O 1
ATOM 562 N N . GLY A 1 73 ? -0.941 12.523 -2.004 1.00 86.62 73 GLY A N 1
ATOM 563 C CA . GLY A 1 73 ? -1.241 13.732 -2.757 1.00 86.62 73 GLY A CA 1
ATOM 564 C C . GLY A 1 73 ? -1.848 14.816 -1.871 1.00 86.62 73 GLY A C 1
ATOM 565 O O . GLY A 1 73 ? -2.293 14.562 -0.752 1.00 86.62 73 GLY A O 1
ATOM 566 N N . SER A 1 74 ? -1.869 16.031 -2.405 1.00 79.56 74 SER A N 1
ATOM 567 C CA . SER A 1 74 ? -2.373 17.228 -1.711 1.00 79.56 74 SER A CA 1
ATOM 568 C C . SER A 1 74 ? -3.906 17.362 -1.725 1.00 79.56 74 SER A C 1
ATOM 570 O O . SER A 1 74 ? -4.470 18.201 -1.024 1.00 79.56 74 SER A O 1
ATOM 572 N N . GLY A 1 75 ? -4.592 16.544 -2.529 1.00 81.88 75 GLY A N 1
ATOM 573 C CA . GLY A 1 75 ? -6.047 16.566 -2.666 1.00 81.88 75 GLY A CA 1
ATOM 574 C C . GLY A 1 75 ? -6.809 16.054 -1.432 1.00 81.88 75 GLY A C 1
ATOM 575 O O . GLY A 1 75 ? -6.245 15.351 -0.591 1.00 81.88 75 GLY A O 1
ATOM 576 N N . PRO A 1 76 ? -8.119 16.360 -1.328 1.00 86.00 76 PRO A N 1
ATOM 577 C CA . PRO A 1 76 ? -8.961 15.809 -0.273 1.00 86.00 76 PRO A CA 1
ATOM 578 C C . PRO A 1 76 ? -8.989 14.281 -0.372 1.00 86.00 76 PRO A C 1
ATOM 580 O O . PRO A 1 76 ? -9.112 13.725 -1.464 1.00 86.00 76 PRO A O 1
ATOM 583 N N . ALA A 1 77 ? -8.888 13.616 0.776 1.00 92.31 77 ALA A N 1
ATOM 584 C CA . ALA A 1 77 ? -8.904 12.166 0.871 1.00 92.31 77 ALA A CA 1
ATOM 585 C C . ALA A 1 77 ? -10.125 11.719 1.670 1.00 92.31 77 ALA A C 1
ATOM 587 O O . ALA A 1 77 ? -10.294 12.132 2.814 1.00 92.31 77 ALA A O 1
ATOM 588 N N . CYS A 1 78 ? -10.954 10.865 1.086 1.00 92.88 78 CYS A N 1
ATOM 589 C CA . CYS A 1 78 ? -12.017 10.157 1.793 1.00 92.88 78 CYS A CA 1
ATOM 590 C C . CYS A 1 78 ? -12.380 8.882 1.029 1.00 92.88 78 CYS A C 1
ATOM 592 O O . CYS A 1 78 ? -12.062 8.753 -0.151 1.00 92.88 78 CYS A O 1
ATOM 594 N N . VAL A 1 79 ? -13.043 7.925 1.673 1.00 92.38 79 VAL A N 1
ATOM 595 C CA . VAL A 1 79 ? -13.397 6.651 1.017 1.00 92.38 79 VAL A CA 1
ATOM 596 C C . VAL A 1 79 ? -14.293 6.864 -0.205 1.00 92.38 79 VAL A C 1
ATOM 598 O O . VAL A 1 79 ? -14.026 6.315 -1.272 1.00 92.38 79 VAL A O 1
ATOM 601 N N . THR A 1 80 ? -15.297 7.732 -0.089 1.00 91.31 80 THR A N 1
ATOM 602 C CA . THR A 1 80 ? -16.248 8.015 -1.173 1.00 91.31 80 THR A CA 1
ATOM 603 C C . THR A 1 80 ? -15.664 8.900 -2.271 1.00 91.31 80 THR A C 1
ATOM 605 O O . THR A 1 80 ? -16.031 8.750 -3.433 1.00 91.31 80 THR A O 1
ATOM 608 N N . GLY A 1 81 ? -14.751 9.813 -1.930 1.00 90.00 81 GLY A N 1
ATOM 609 C CA . GLY A 1 81 ? -14.096 10.738 -2.861 1.00 90.00 81 GLY A CA 1
ATOM 610 C C . GLY A 1 81 ? -12.763 10.232 -3.412 1.00 90.00 81 GLY A C 1
ATOM 611 O O . GLY A 1 81 ? -12.218 10.831 -4.340 1.00 90.00 81 GLY A O 1
ATOM 612 N N . GLY A 1 82 ? -12.237 9.132 -2.886 1.00 93.50 82 GLY A N 1
ATOM 613 C CA . GLY A 1 82 ? -10.925 8.608 -3.234 1.00 93.50 82 GLY A CA 1
ATOM 614 C C . GLY A 1 82 ? -9.772 9.363 -2.576 1.00 93.50 82 GLY A C 1
ATOM 615 O O . GLY A 1 82 ? -9.952 10.262 -1.754 1.00 93.50 82 GLY A O 1
ATOM 616 N N . VAL A 1 83 ? -8.559 8.974 -2.952 1.00 94.88 83 VAL A N 1
ATOM 617 C CA . VAL A 1 83 ? -7.311 9.561 -2.467 1.00 94.88 83 VAL A CA 1
ATOM 618 C C . VAL A 1 83 ? -6.335 9.733 -3.624 1.00 94.88 83 VAL A C 1
ATOM 620 O O . VAL A 1 83 ? -6.216 8.868 -4.496 1.00 94.88 83 VAL A O 1
ATOM 623 N N . SER A 1 84 ? -5.641 10.868 -3.634 1.00 94.81 84 SER A N 1
ATOM 624 C CA . SER A 1 84 ? -4.533 11.116 -4.551 1.00 94.81 84 SER A CA 1
ATOM 625 C C . SER A 1 84 ? -3.245 10.549 -3.970 1.00 94.81 84 SER A C 1
ATOM 627 O O . SER A 1 84 ? -2.939 10.747 -2.794 1.00 94.81 84 SER A O 1
ATOM 629 N N . VAL A 1 85 ? -2.465 9.865 -4.796 1.00 93.50 85 VAL A N 1
ATOM 630 C CA . VAL A 1 85 ? -1.141 9.353 -4.444 1.00 93.50 85 VAL A CA 1
ATOM 631 C C . VAL A 1 85 ? -0.145 9.727 -5.527 1.00 93.50 85 VAL A C 1
ATOM 633 O O . VAL A 1 85 ? -0.456 9.708 -6.715 1.00 93.50 85 VAL A O 1
ATOM 636 N N . ARG A 1 86 ? 1.072 10.068 -5.118 1.00 92.44 86 ARG A N 1
ATOM 637 C CA . ARG A 1 86 ? 2.153 10.450 -6.019 1.00 92.44 86 ARG A CA 1
ATOM 638 C C . ARG A 1 86 ? 3.315 9.471 -5.876 1.00 92.44 86 ARG A C 1
ATOM 640 O O . ARG A 1 86 ? 4.035 9.522 -4.872 1.00 92.44 86 ARG A O 1
ATOM 647 N N . PRO A 1 87 ? 3.492 8.553 -6.835 1.00 90.75 87 PRO A N 1
ATOM 648 C CA . PRO A 1 87 ? 4.672 7.711 -6.897 1.00 90.75 87 PRO A CA 1
ATOM 649 C C . PRO A 1 87 ? 5.870 8.515 -7.421 1.00 90.75 87 PRO A C 1
ATOM 651 O O . PRO A 1 87 ? 5.782 9.226 -8.416 1.00 90.75 87 PRO A O 1
ATOM 654 N N . CYS A 1 88 ? 7.002 8.385 -6.738 1.00 86.62 88 CYS A N 1
ATOM 655 C CA . CYS A 1 88 ? 8.295 8.951 -7.113 1.00 86.62 88 CYS A CA 1
ATOM 656 C C . CYS A 1 88 ? 9.277 7.785 -7.267 1.00 86.62 88 CYS A C 1
ATOM 658 O O . CYS A 1 88 ? 9.981 7.421 -6.322 1.00 86.62 88 CYS A O 1
ATOM 660 N N . CYS A 1 89 ? 9.260 7.148 -8.434 1.00 86.69 89 CYS A N 1
ATOM 661 C CA . CYS A 1 89 ? 10.034 5.941 -8.709 1.00 86.69 89 CYS A CA 1
ATOM 662 C C . CYS A 1 89 ? 11.285 6.254 -9.538 1.00 86.69 89 CYS A C 1
ATOM 664 O O . CYS A 1 89 ? 11.279 7.176 -10.350 1.00 86.69 89 CYS A O 1
ATOM 666 N N . LEU A 1 90 ? 12.353 5.479 -9.335 1.00 85.56 90 LEU A N 1
ATOM 667 C CA . LEU A 1 90 ? 13.578 5.574 -10.145 1.00 85.56 90 LEU A CA 1
ATOM 668 C C . LEU A 1 90 ? 13.481 4.790 -11.461 1.00 85.56 90 LEU A C 1
ATOM 670 O O . LEU A 1 90 ? 14.234 5.060 -12.386 1.00 85.56 90 LEU A O 1
ATOM 674 N N . GLU A 1 91 ? 12.542 3.848 -11.535 1.00 86.75 91 GLU A N 1
ATOM 675 C CA . GLU A 1 91 ? 12.287 2.976 -12.682 1.00 86.75 91 GLU A CA 1
ATOM 676 C C . GLU A 1 91 ? 10.801 3.006 -13.060 1.00 86.75 91 GLU A C 1
ATOM 678 O O . GLU A 1 91 ? 9.967 3.369 -12.219 1.00 86.75 91 GLU A O 1
ATOM 683 N N . PRO A 1 92 ? 10.426 2.594 -14.284 1.00 90.12 92 PRO A N 1
ATOM 684 C CA . PRO A 1 92 ? 9.031 2.375 -14.631 1.00 90.12 92 PRO A CA 1
ATOM 685 C C . PRO A 1 92 ? 8.401 1.349 -13.681 1.00 90.12 92 PRO A C 1
ATOM 687 O O . PRO A 1 92 ? 8.894 0.228 -13.525 1.00 90.12 92 PRO A O 1
ATOM 690 N N . CYS A 1 93 ? 7.304 1.729 -13.032 1.00 91.69 93 CYS A N 1
ATOM 691 C CA . CYS A 1 93 ? 6.661 0.935 -11.987 1.00 91.69 93 CYS A CA 1
ATOM 692 C C . CYS A 1 93 ? 5.185 0.701 -12.293 1.00 91.69 93 CYS A C 1
ATOM 694 O O . CYS A 1 93 ? 4.552 1.438 -13.044 1.00 91.69 93 CYS A O 1
ATOM 696 N N . VAL A 1 94 ? 4.616 -0.322 -11.670 1.00 94.62 94 VAL A N 1
ATOM 697 C CA . VAL A 1 94 ? 3.171 -0.525 -11.609 1.00 94.62 94 VAL A CA 1
ATOM 698 C C . VAL A 1 94 ? 2.720 -0.214 -10.193 1.00 94.62 94 VAL A C 1
ATOM 700 O O . VAL A 1 94 ? 3.210 -0.823 -9.241 1.00 94.62 94 VAL A O 1
ATOM 703 N N . LEU A 1 95 ? 1.796 0.735 -10.069 1.00 95.81 95 LEU A N 1
ATOM 704 C CA . LEU A 1 95 ? 1.096 1.044 -8.831 1.00 95.81 95 LEU A CA 1
ATOM 705 C C . LEU A 1 95 ? -0.206 0.246 -8.791 1.00 95.81 95 LEU A C 1
ATOM 707 O O . LEU A 1 95 ? -1.062 0.401 -9.658 1.00 95.81 95 LEU A O 1
ATOM 711 N N . SE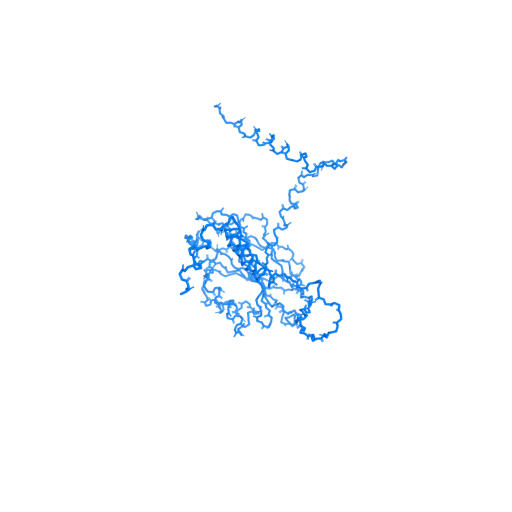R A 1 96 ? -0.351 -0.590 -7.773 1.00 97.06 96 SER A N 1
ATOM 712 C CA . SER A 1 96 ? -1.535 -1.399 -7.498 1.00 97.06 96 SER A CA 1
ATOM 713 C C . SER A 1 96 ? -2.201 -0.916 -6.216 1.00 97.06 96 SER A C 1
ATOM 715 O O . SER A 1 96 ? -1.587 -0.937 -5.154 1.00 97.06 96 SER A O 1
ATOM 717 N N . CYS A 1 97 ? -3.447 -0.472 -6.310 1.00 97.25 97 CYS A N 1
ATOM 718 C CA . CYS A 1 97 ? -4.235 0.052 -5.201 1.00 97.25 97 CYS A CA 1
ATOM 719 C C . CYS A 1 97 ? -5.332 -0.951 -4.839 1.00 97.25 97 CYS A C 1
ATOM 721 O O . CYS A 1 97 ? -6.230 -1.204 -5.643 1.00 97.25 97 CYS A O 1
ATOM 723 N N . PHE A 1 98 ? -5.259 -1.502 -3.628 1.00 97.19 98 PHE A N 1
ATOM 724 C CA . PHE A 1 98 ? -6.236 -2.433 -3.068 1.00 97.19 98 PHE A CA 1
ATOM 725 C C . PHE A 1 98 ? -7.037 -1.729 -1.977 1.00 97.19 98 PHE A C 1
ATOM 727 O O . PHE A 1 98 ? -6.490 -1.353 -0.938 1.00 97.19 98 PHE A O 1
ATOM 734 N N . TRP A 1 99 ? -8.329 -1.552 -2.213 1.00 96.94 99 TRP A N 1
ATOM 735 C CA . TRP A 1 99 ? -9.252 -0.943 -1.265 1.00 96.94 99 TRP A CA 1
ATOM 736 C C . TRP A 1 99 ? -9.936 -1.999 -0.407 1.00 96.94 99 TRP A C 1
ATOM 738 O O . TRP A 1 99 ? -10.345 -3.047 -0.915 1.00 96.94 99 TRP A O 1
ATOM 748 N N . GLY A 1 100 ? -10.075 -1.715 0.889 1.00 95.50 100 GLY A N 1
ATOM 749 C CA . GLY A 1 100 ? -10.717 -2.628 1.835 1.00 95.50 100 GLY A CA 1
ATOM 750 C C . GLY A 1 100 ? -10.008 -3.971 1.935 1.00 95.50 100 GLY A C 1
ATOM 751 O O . GLY A 1 100 ? -10.665 -5.005 1.907 1.00 95.50 100 GLY A O 1
ATOM 752 N N . CYS A 1 101 ? -8.677 -3.967 1.984 1.00 95.88 101 CYS A N 1
ATOM 753 C CA . CYS A 1 101 ? -7.886 -5.189 2.097 1.00 95.88 101 CYS A CA 1
ATOM 754 C C . CYS A 1 101 ? -8.009 -5.758 3.512 1.00 95.88 101 CYS A C 1
ATOM 756 O O . CYS A 1 101 ? -7.755 -5.037 4.480 1.00 95.88 101 CYS A O 1
ATOM 758 N N . GLU A 1 102 ? -8.342 -7.041 3.647 1.00 96.44 102 GLU A N 1
ATOM 759 C CA . GLU A 1 102 ? -8.394 -7.690 4.959 1.00 96.44 102 GLU A CA 1
ATOM 760 C C . GLU A 1 102 ? -7.005 -7.662 5.621 1.00 96.44 102 GLU A C 1
ATOM 762 O O . GLU A 1 102 ? -5.984 -7.998 5.007 1.00 96.44 102 GLU A O 1
ATOM 767 N N . VAL A 1 103 ? -6.959 -7.251 6.890 1.00 95.19 103 VAL A N 1
ATOM 768 C CA . VAL A 1 103 ? -5.716 -7.082 7.659 1.00 95.19 103 VAL A CA 1
ATOM 769 C C . VAL A 1 103 ? -4.967 -8.412 7.772 1.00 95.19 103 VAL A C 1
ATOM 771 O O . VAL A 1 103 ? -3.758 -8.475 7.539 1.00 95.19 103 VAL A O 1
ATOM 774 N N . ILE A 1 104 ? -5.694 -9.492 8.073 1.00 95.69 104 ILE A N 1
ATOM 775 C CA . ILE A 1 104 ? -5.123 -10.835 8.225 1.00 95.69 104 ILE A CA 1
ATOM 776 C C . ILE A 1 104 ? -4.613 -11.373 6.884 1.00 95.69 104 ILE A C 1
ATOM 778 O O . ILE A 1 104 ? -3.554 -12.001 6.842 1.00 95.69 104 ILE A O 1
ATOM 782 N N . ALA A 1 105 ? -5.319 -11.096 5.785 1.00 96.19 105 ALA A N 1
ATOM 783 C CA . ALA A 1 105 ? -4.891 -11.485 4.444 1.00 96.19 105 ALA A CA 1
ATOM 784 C C . ALA A 1 105 ? -3.573 -10.807 4.056 1.00 96.19 105 ALA A C 1
ATOM 786 O O . ALA A 1 105 ? -2.638 -11.484 3.621 1.00 96.19 105 ALA A O 1
ATOM 787 N N . LEU A 1 106 ? -3.462 -9.494 4.294 1.00 96.31 106 LEU A N 1
ATOM 788 C CA . LEU A 1 106 ? -2.229 -8.748 4.042 1.00 96.31 106 LEU A CA 1
ATOM 789 C C . LEU A 1 106 ? -1.066 -9.305 4.865 1.00 96.31 106 LEU A C 1
ATOM 791 O O . LEU A 1 106 ? 0.010 -9.560 4.326 1.00 96.31 106 LEU A O 1
ATOM 795 N N . GLN A 1 107 ? -1.279 -9.529 6.161 1.00 95.25 107 GLN A N 1
ATOM 796 C CA . GLN A 1 107 ? -0.242 -10.072 7.032 1.00 95.25 107 GLN A CA 1
ATOM 797 C C . GLN A 1 107 ? 0.201 -11.470 6.577 1.00 95.25 107 GLN A C 1
ATOM 799 O O . GLN A 1 107 ? 1.400 -11.751 6.544 1.00 95.25 107 GLN A O 1
ATOM 804 N N . ARG A 1 108 ? -0.741 -12.329 6.171 1.00 95.50 108 ARG A N 1
ATOM 805 C CA . ARG A 1 108 ? -0.441 -13.660 5.629 1.00 95.50 108 ARG A CA 1
ATOM 806 C C . ARG A 1 108 ? 0.365 -13.571 4.334 1.00 95.50 108 ARG A C 1
ATOM 808 O O . ARG A 1 108 ? 1.330 -14.315 4.189 1.00 95.50 108 ARG A O 1
ATOM 815 N N . ALA A 1 109 ? 0.018 -12.659 3.426 1.00 95.62 109 ALA A N 1
ATOM 816 C CA . ALA A 1 109 ? 0.764 -12.440 2.187 1.00 95.62 109 ALA A CA 1
ATOM 817 C C . ALA A 1 109 ? 2.208 -11.989 2.473 1.00 95.62 109 ALA A C 1
ATOM 819 O O . ALA A 1 109 ? 3.162 -12.563 1.943 1.00 95.62 109 ALA A O 1
ATOM 820 N N . LEU A 1 110 ? 2.384 -11.019 3.375 1.00 94.50 110 LEU A N 1
ATOM 821 C CA . LEU A 1 110 ? 3.703 -10.541 3.801 1.00 94.50 110 LEU A CA 1
ATOM 822 C C . LEU A 1 110 ? 4.529 -11.646 4.482 1.00 94.50 110 LEU A C 1
ATOM 824 O O . LEU A 1 110 ? 5.723 -11.776 4.222 1.00 94.50 110 LEU A O 1
ATOM 828 N N . GLN A 1 111 ? 3.905 -12.491 5.303 1.00 94.00 111 GLN A N 1
ATOM 829 C CA . GLN A 1 111 ? 4.573 -13.649 5.901 1.00 94.00 111 GLN A CA 1
ATOM 830 C C . GLN A 1 111 ? 4.932 -14.703 4.852 1.00 94.00 111 GLN A C 1
ATOM 832 O O . GLN A 1 111 ? 6.048 -15.220 4.864 1.00 94.00 111 GLN A O 1
ATOM 837 N N . ALA A 1 112 ? 4.033 -15.014 3.916 1.00 92.75 112 ALA A N 1
ATOM 838 C CA . ALA A 1 112 ? 4.311 -15.941 2.822 1.00 92.75 112 ALA A CA 1
ATOM 839 C C . ALA A 1 112 ? 5.522 -15.478 2.001 1.00 92.75 112 ALA A C 1
ATOM 841 O O . ALA A 1 112 ? 6.320 -16.312 1.565 1.00 92.75 112 ALA A O 1
ATOM 842 N N . HIS A 1 113 ? 5.716 -14.158 1.873 1.00 93.25 113 HIS A N 1
ATOM 843 C CA . HIS A 1 113 ? 6.895 -13.606 1.221 1.00 93.25 113 HIS A CA 1
ATOM 844 C C . HIS A 1 113 ? 8.216 -14.034 1.878 1.00 93.25 113 HIS A C 1
ATOM 846 O O . HIS A 1 113 ? 9.172 -14.432 1.201 1.00 93.25 113 HIS A O 1
ATOM 852 N N . GLN A 1 114 ? 8.241 -13.998 3.211 1.00 90.12 114 GLN A N 1
ATOM 853 C CA . GLN A 1 114 ? 9.390 -14.409 4.016 1.00 90.12 114 GLN A CA 1
ATOM 854 C C . GLN A 1 114 ? 9.647 -15.918 3.946 1.00 90.12 114 GLN A C 1
ATOM 856 O O . GLN A 1 114 ? 10.796 -16.349 4.002 1.00 90.12 114 GLN A O 1
ATOM 861 N N . HIS A 1 115 ? 8.595 -16.720 3.762 1.00 89.38 115 HIS A N 1
ATOM 862 C CA . HIS A 1 115 ? 8.671 -18.185 3.728 1.00 89.38 115 HIS A CA 1
ATOM 863 C C . HIS A 1 115 ? 8.879 -18.776 2.323 1.00 89.38 115 HIS A C 1
ATOM 865 O O . HIS A 1 115 ? 8.842 -19.994 2.161 1.00 89.38 115 HIS A O 1
ATOM 871 N N . GLY A 1 116 ? 9.124 -17.943 1.306 1.00 82.81 116 GLY A N 1
ATOM 872 C CA . GLY A 1 116 ? 9.571 -18.390 -0.018 1.00 82.81 116 GLY A CA 1
ATOM 873 C C . GLY A 1 116 ? 8.710 -17.927 -1.190 1.00 82.81 116 GLY A C 1
ATOM 874 O O . GLY A 1 116 ? 9.192 -17.947 -2.323 1.00 82.81 116 GLY A O 1
ATOM 875 N N . LEU A 1 117 ? 7.487 -17.439 -0.955 1.00 87.25 117 LEU A N 1
ATOM 876 C CA . LEU A 1 117 ? 6.683 -16.837 -2.020 1.00 87.25 117 LEU A CA 1
ATOM 877 C C . LEU A 1 117 ? 7.318 -15.503 -2.447 1.00 87.25 117 LEU A C 1
ATOM 879 O O . LEU A 1 117 ? 7.737 -14.695 -1.624 1.00 87.25 117 LEU A O 1
ATOM 883 N N . ARG A 1 118 ? 7.438 -15.218 -3.742 1.00 88.00 118 ARG A N 1
ATOM 884 C CA . ARG A 1 118 ? 8.071 -13.967 -4.197 1.00 88.00 118 ARG A CA 1
ATOM 885 C C . ARG A 1 118 ? 7.021 -13.000 -4.716 1.00 88.00 118 ARG A C 1
ATOM 887 O O . ARG A 1 118 ? 6.545 -13.151 -5.832 1.00 88.00 118 ARG A O 1
ATOM 894 N N . LEU A 1 119 ? 6.712 -11.970 -3.932 1.00 89.75 119 LEU A N 1
ATOM 895 C CA . LEU A 1 119 ? 5.753 -10.924 -4.290 1.00 89.75 119 LEU A CA 1
ATOM 896 C C . LEU A 1 119 ? 6.432 -9.838 -5.134 1.00 89.75 119 LEU A C 1
ATOM 898 O O . LEU A 1 119 ? 6.716 -8.745 -4.655 1.00 89.75 119 LEU A O 1
ATOM 902 N N . HIS A 1 120 ? 6.766 -10.178 -6.376 1.00 87.94 120 HIS A N 1
ATOM 903 C CA . HIS A 1 120 ? 7.517 -9.302 -7.284 1.00 87.94 120 HIS A CA 1
ATOM 904 C C . HIS A 1 120 ? 6.665 -8.739 -8.429 1.00 87.94 120 HIS A C 1
ATOM 906 O O . HIS A 1 120 ? 7.132 -7.877 -9.172 1.00 87.94 120 HIS A O 1
ATOM 912 N N . THR A 1 121 ? 5.422 -9.206 -8.576 1.00 90.06 121 THR A N 1
ATOM 913 C CA . THR A 1 121 ? 4.460 -8.660 -9.540 1.00 90.06 121 THR A CA 1
ATOM 914 C C . THR A 1 121 ? 3.103 -8.416 -8.877 1.00 90.06 121 THR A C 1
ATOM 916 O O . THR A 1 121 ? 2.815 -9.026 -7.839 1.00 90.06 121 THR A O 1
ATOM 919 N N . PRO A 1 122 ? 2.262 -7.549 -9.467 1.00 91.06 122 PRO A N 1
ATOM 920 C CA . PRO A 1 122 ? 0.903 -7.309 -8.990 1.00 91.06 122 PRO A CA 1
ATOM 921 C C . PRO A 1 122 ? 0.062 -8.585 -8.886 1.00 91.06 122 PRO A C 1
ATOM 923 O O . PRO A 1 122 ? -0.676 -8.753 -7.920 1.00 91.06 122 PRO A O 1
ATOM 926 N N . GLU A 1 123 ? 0.208 -9.498 -9.846 1.00 92.12 123 GLU A N 1
ATOM 927 C CA . GLU A 1 123 ? -0.566 -10.740 -9.930 1.00 92.12 123 GLU A CA 1
ATOM 928 C C . GLU A 1 123 ? -0.227 -11.674 -8.766 1.00 92.12 123 GLU A C 1
ATOM 930 O O . GLU A 1 123 ? -1.126 -12.125 -8.061 1.00 92.12 123 GLU A O 1
ATOM 935 N N . HIS A 1 124 ? 1.066 -11.865 -8.475 1.00 92.06 124 HIS A N 1
ATOM 936 C CA . HIS A 1 124 ? 1.499 -12.640 -7.309 1.00 92.06 124 HIS A CA 1
ATOM 937 C C . HIS A 1 124 ? 0.971 -12.045 -5.999 1.00 92.06 124 HIS A C 1
ATOM 939 O O . HIS A 1 124 ? 0.642 -12.779 -5.069 1.00 92.06 124 HIS A O 1
ATOM 945 N N . PHE A 1 125 ? 0.897 -10.713 -5.906 1.00 93.44 125 PHE A N 1
ATOM 946 C CA . PHE A 1 125 ? 0.346 -10.048 -4.728 1.00 93.44 125 PHE A CA 1
ATOM 947 C C . PHE A 1 125 ? -1.162 -10.286 -4.601 1.00 93.44 125 PHE A C 1
ATOM 949 O O . PHE A 1 125 ? -1.648 -10.604 -3.518 1.00 93.44 125 PHE A O 1
ATOM 956 N N . GLN A 1 126 ? -1.895 -10.189 -5.709 1.00 93.69 126 GLN A N 1
ATOM 957 C CA . GLN A 1 126 ? -3.333 -10.434 -5.754 1.00 93.69 126 GLN A CA 1
ATOM 958 C C . GLN A 1 126 ? -3.682 -11.888 -5.389 1.00 93.69 126 GLN A C 1
ATOM 960 O O . GLN A 1 126 ? -4.618 -12.121 -4.618 1.00 93.69 126 GLN A O 1
ATOM 965 N N . GLU A 1 127 ? -2.905 -12.852 -5.887 1.00 93.44 127 GLU A N 1
ATOM 966 C CA . GLU A 1 127 ? -3.014 -14.266 -5.517 1.00 93.44 127 GLU A CA 1
ATOM 967 C C . GLU A 1 127 ? -2.712 -14.487 -4.031 1.00 93.44 127 GLU A C 1
ATOM 969 O O . GLU A 1 127 ? -3.475 -15.169 -3.349 1.00 93.44 127 GLU A O 1
ATOM 974 N N . ALA A 1 128 ? -1.656 -13.862 -3.500 1.00 93.88 128 ALA A N 1
ATOM 975 C CA . ALA A 1 128 ? -1.281 -13.984 -2.090 1.00 93.88 128 ALA A CA 1
ATOM 976 C C . ALA A 1 128 ? -2.326 -13.396 -1.126 1.00 93.88 128 ALA A C 1
ATOM 978 O O . ALA A 1 128 ? -2.457 -13.869 0.004 1.00 93.88 128 ALA A O 1
ATOM 979 N N . LEU A 1 129 ? -3.085 -12.390 -1.571 1.00 94.88 129 LEU A N 1
ATOM 980 C CA . LEU A 1 129 ? -4.233 -11.854 -0.838 1.00 94.88 129 LEU A CA 1
ATOM 981 C C . LEU A 1 129 ? -5.479 -12.746 -0.928 1.00 94.88 129 LEU A C 1
ATOM 983 O O . LEU A 1 129 ? -6.467 -12.441 -0.268 1.00 94.88 129 LEU A O 1
ATOM 987 N N . HIS A 1 130 ? -5.479 -13.801 -1.750 1.00 93.12 130 HIS A N 1
ATOM 988 C CA . HIS A 1 130 ? -6.646 -14.651 -2.024 1.00 93.12 130 HIS A CA 1
ATOM 989 C C . HIS A 1 130 ? -7.914 -13.857 -2.386 1.00 93.12 130 HIS A C 1
ATOM 991 O O . HIS A 1 130 ? -9.019 -14.228 -1.993 1.00 93.12 130 HIS A O 1
ATOM 997 N N . LEU A 1 131 ? -7.757 -12.744 -3.113 1.00 90.50 131 LEU A N 1
ATOM 998 C CA . LEU A 1 131 ? -8.855 -11.835 -3.474 1.00 90.50 131 LEU A CA 1
ATOM 999 C C . LEU A 1 131 ? -9.629 -11.252 -2.269 1.00 90.50 131 LEU A C 1
ATOM 1001 O O . LEU A 1 131 ? -10.763 -10.808 -2.425 1.00 90.50 131 LEU A O 1
ATOM 1005 N N . GLN A 1 132 ? -9.025 -11.219 -1.074 1.00 95.31 132 GLN A N 1
ATOM 1006 C CA . GLN A 1 132 ? -9.623 -10.661 0.148 1.00 95.31 132 GLN A CA 1
ATOM 1007 C C . GLN A 1 132 ? -9.490 -9.121 0.192 1.00 95.31 132 GLN A C 1
ATOM 1009 O O . GLN A 1 132 ? -8.848 -8.544 1.075 1.00 95.31 132 GLN A O 1
ATOM 1014 N N . TYR A 1 133 ? -10.070 -8.453 -0.807 1.00 94.94 133 TYR A N 1
ATOM 1015 C CA . TYR A 1 133 ? -10.180 -6.995 -0.935 1.00 94.94 133 TYR A CA 1
ATOM 1016 C C . TYR A 1 133 ? -11.495 -6.621 -1.641 1.00 94.94 133 TYR A C 1
ATOM 1018 O O . TYR A 1 133 ? -12.112 -7.455 -2.300 1.00 94.94 133 TYR A O 1
ATOM 1026 N N . GLN A 1 134 ? -11.927 -5.363 -1.533 1.00 94.44 134 GLN A N 1
ATOM 1027 C CA . GLN A 1 134 ? -13.219 -4.909 -2.072 1.00 94.44 134 GLN A CA 1
ATOM 1028 C C . GLN A 1 134 ? -13.107 -4.331 -3.487 1.00 94.44 134 GLN A C 1
ATOM 1030 O O . GLN A 1 134 ? -13.960 -4.575 -4.342 1.00 94.44 134 GLN A O 1
ATOM 1035 N N . TYR A 1 135 ? -12.034 -3.586 -3.756 1.00 95.19 135 TYR A N 1
ATOM 1036 C CA . TYR A 1 135 ? -11.791 -3.004 -5.073 1.00 95.19 135 TYR A CA 1
ATOM 1037 C C . TYR A 1 135 ? -10.298 -2.948 -5.401 1.00 95.19 135 TYR A C 1
ATOM 1039 O O . TYR A 1 135 ? -9.462 -2.724 -4.525 1.00 95.19 135 TYR A O 1
ATOM 1047 N N . TYR A 1 136 ? -9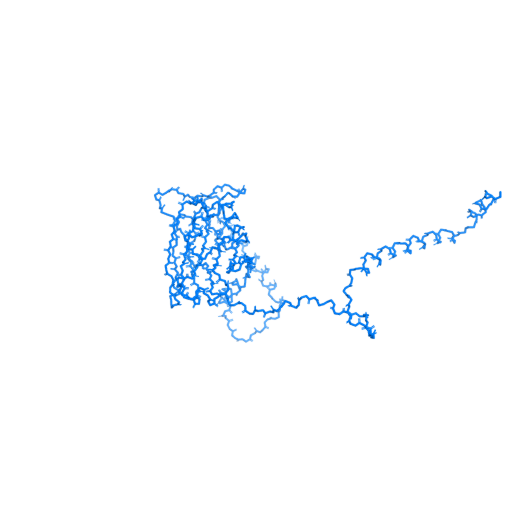.967 -3.161 -6.675 1.00 95.06 136 TYR A N 1
ATOM 1048 C CA . TYR A 1 136 ? -8.600 -3.183 -7.185 1.00 95.06 136 TYR A CA 1
ATOM 1049 C C . TYR A 1 136 ? -8.462 -2.259 -8.389 1.00 95.06 136 TYR A C 1
ATOM 1051 O O . TYR A 1 136 ? -9.240 -2.334 -9.341 1.00 95.06 136 TYR A O 1
ATOM 1059 N N . GLN A 1 137 ? -7.432 -1.418 -8.360 1.00 95.19 137 GLN A N 1
ATOM 1060 C CA . GLN A 1 137 ? -7.082 -0.525 -9.455 1.00 95.19 137 GLN A CA 1
ATOM 1061 C C . GLN A 1 137 ? -5.577 -0.558 -9.701 1.00 95.19 137 GLN A C 1
ATOM 1063 O O . GLN A 1 137 ? -4.789 -0.637 -8.759 1.00 95.19 137 GLN A O 1
ATOM 1068 N N . ARG A 1 138 ? -5.170 -0.462 -10.969 1.00 95.31 138 ARG A N 1
ATOM 1069 C CA . ARG A 1 138 ? -3.760 -0.453 -11.366 1.00 95.31 138 ARG A CA 1
ATOM 1070 C C . ARG A 1 138 ? -3.422 0.734 -12.257 1.00 95.31 138 ARG A C 1
ATOM 1072 O O . ARG A 1 138 ? -4.224 1.111 -13.110 1.00 95.31 138 ARG A O 1
ATOM 1079 N N . PHE A 1 139 ? -2.212 1.257 -12.098 1.00 94.19 139 PHE A N 1
ATOM 1080 C CA . PHE A 1 139 ? -1.663 2.352 -12.892 1.00 94.19 139 PHE A CA 1
ATOM 1081 C C . PHE A 1 139 ? -0.236 2.026 -13.328 1.00 94.19 139 PHE A C 1
ATOM 1083 O O . PHE A 1 139 ? 0.559 1.504 -12.545 1.00 94.19 139 PHE A O 1
ATOM 1090 N N . HIS A 1 140 ? 0.094 2.355 -14.575 1.00 92.94 140 HIS A N 1
ATOM 1091 C CA . HIS A 1 140 ? 1.461 2.280 -15.081 1.00 92.94 140 HIS A CA 1
ATOM 1092 C C . HIS A 1 140 ? 2.142 3.632 -14.884 1.00 92.94 140 HIS A C 1
ATOM 1094 O O . HIS A 1 140 ? 1.656 4.647 -15.374 1.00 92.94 140 HIS A O 1
ATOM 1100 N N . ILE A 1 141 ? 3.256 3.628 -14.160 1.00 90.69 141 ILE A N 1
ATOM 1101 C CA . ILE A 1 141 ? 4.018 4.812 -13.774 1.00 90.69 141 ILE A CA 1
ATOM 1102 C C . ILE A 1 141 ? 5.296 4.849 -14.607 1.00 90.69 141 ILE A C 1
ATOM 1104 O O . ILE A 1 141 ? 6.095 3.910 -14.561 1.00 90.69 141 ILE A O 1
ATOM 1108 N N . SER A 1 142 ? 5.507 5.929 -15.354 1.00 86.12 142 SER A N 1
ATOM 1109 C CA . SER A 1 142 ? 6.789 6.205 -16.009 1.00 86.12 142 SER A CA 1
ATOM 1110 C C . SER A 1 142 ? 7.693 7.043 -15.100 1.00 86.12 142 SER A C 1
ATOM 1112 O O . SER A 1 142 ? 7.214 7.769 -14.234 1.00 86.12 142 SER A O 1
ATOM 1114 N N . VAL A 1 143 ? 9.011 6.961 -15.303 1.00 81.81 143 VAL A N 1
ATOM 1115 C CA . VAL A 1 143 ? 10.015 7.683 -14.489 1.00 81.81 143 VAL A CA 1
ATOM 1116 C C . VAL A 1 143 ? 9.875 9.202 -14.613 1.00 81.81 143 VAL A C 1
ATOM 1118 O O . VAL A 1 143 ? 10.089 9.949 -13.660 1.00 81.81 143 VAL A O 1
ATOM 1121 N N . GLU A 1 144 ? 9.507 9.666 -15.803 1.00 76.62 144 GLU A N 1
ATOM 1122 C CA . GLU A 1 144 ? 9.369 11.086 -16.127 1.00 76.62 144 GLU A CA 1
ATOM 1123 C C . GLU A 1 144 ? 8.085 11.688 -15.545 1.00 76.62 144 GLU A C 1
ATOM 1125 O O . GLU A 1 144 ? 7.998 12.902 -15.350 1.00 76.62 144 GLU A O 1
ATOM 1130 N N .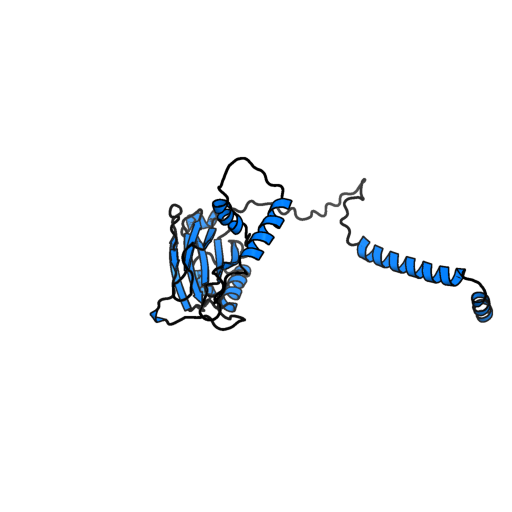 ASN A 1 145 ? 7.092 10.846 -15.241 1.00 68.81 145 ASN A N 1
ATOM 1131 C CA . ASN A 1 145 ? 5.784 11.303 -14.823 1.00 68.81 145 ASN A CA 1
ATOM 1132 C C . ASN A 1 145 ? 5.704 11.468 -13.296 1.00 68.81 145 ASN A C 1
ATOM 1134 O O . ASN A 1 145 ? 5.651 10.499 -12.542 1.00 68.81 145 ASN A O 1
ATOM 1138 N N . ARG A 1 146 ? 5.657 12.728 -12.847 1.00 74.06 146 ARG A N 1
ATOM 1139 C CA . ARG A 1 146 ? 5.449 13.116 -11.439 1.00 74.06 146 ARG A CA 1
ATOM 1140 C C . ARG A 1 146 ? 3.995 13.470 -11.112 1.00 74.06 146 ARG A C 1
ATOM 1142 O O . ARG A 1 146 ? 3.749 14.137 -10.104 1.00 74.06 146 ARG A O 1
ATOM 1149 N N . GLU A 1 147 ? 3.053 13.075 -11.962 1.00 85.75 147 GLU A N 1
ATOM 1150 C CA . GLU A 1 147 ? 1.625 13.314 -11.763 1.00 85.75 147 GLU A CA 1
ATOM 1151 C C . GLU A 1 147 ? 1.089 12.634 -10.497 1.00 85.75 147 GLU A C 1
ATOM 1153 O O . GLU A 1 147 ? 1.596 11.614 -10.019 1.00 85.75 147 GLU A O 1
ATOM 1158 N N . GLU A 1 148 ? 0.034 13.230 -9.944 1.00 91.12 148 GLU A N 1
ATOM 1159 C CA . GLU A 1 148 ? -0.764 12.603 -8.901 1.00 91.12 148 GLU A CA 1
ATOM 1160 C C . GLU A 1 148 ? -1.791 11.662 -9.538 1.00 91.12 148 GLU A C 1
ATOM 1162 O O . GLU A 1 148 ? -2.531 12.036 -10.448 1.00 91.12 148 GLU A O 1
ATOM 1167 N N . TYR A 1 149 ? -1.873 10.444 -9.016 1.00 92.44 149 TYR A N 1
ATOM 1168 C CA . TYR A 1 149 ? -2.834 9.436 -9.432 1.00 92.44 149 TYR A CA 1
ATOM 1169 C C . TYR A 1 149 ? -3.951 9.375 -8.403 1.00 92.44 149 TYR A C 1
ATOM 1171 O O . TYR A 1 149 ? -3.711 9.108 -7.225 1.00 92.44 149 TYR A O 1
ATOM 1179 N N . ARG A 1 150 ? -5.186 9.608 -8.844 1.00 93.50 150 ARG A N 1
ATOM 1180 C CA . ARG A 1 150 ? -6.360 9.470 -7.984 1.00 93.50 150 ARG A CA 1
ATOM 1181 C C . ARG A 1 150 ? -6.890 8.048 -8.067 1.00 93.50 150 ARG A C 1
ATOM 1183 O O . ARG A 1 150 ? -7.268 7.587 -9.142 1.00 93.50 150 ARG A O 1
ATOM 1190 N N . THR A 1 151 ? -6.950 7.377 -6.924 1.00 94.69 151 THR A N 1
ATOM 1191 C CA . THR A 1 151 ? -7.628 6.088 -6.783 1.00 94.69 151 THR A CA 1
ATOM 1192 C C . THR A 1 151 ? -8.902 6.264 -5.970 1.00 94.69 151 THR A C 1
ATOM 1194 O O . THR A 1 151 ? -8.940 7.066 -5.039 1.00 94.69 151 THR A O 1
ATOM 1197 N N . GLN A 1 152 ? -9.968 5.569 -6.355 1.00 94.06 152 GLN A N 1
ATOM 1198 C CA . GLN A 1 152 ? -11.295 5.727 -5.764 1.00 94.06 152 GLN A CA 1
ATOM 1199 C C . GLN A 1 152 ? -12.091 4.434 -5.930 1.00 94.06 152 GLN A C 1
ATOM 1201 O O . GLN A 1 152 ? -11.990 3.781 -6.971 1.00 94.06 152 GLN A O 1
ATOM 1206 N N . ILE A 1 153 ? -12.895 4.094 -4.922 1.00 93.38 153 ILE A N 1
ATOM 1207 C CA . ILE A 1 153 ? -13.876 3.012 -5.019 1.00 93.38 153 ILE A CA 1
ATOM 1208 C C . ILE A 1 153 ? -15.055 3.498 -5.874 1.00 93.38 153 ILE A C 1
ATOM 1210 O O . ILE A 1 153 ? -15.583 4.582 -5.611 1.00 93.38 153 ILE A O 1
ATOM 1214 N N . PRO A 1 154 ? -15.484 2.730 -6.887 1.00 92.38 154 PRO A N 1
ATOM 1215 C CA . PRO A 1 154 ? -16.657 3.061 -7.681 1.00 92.38 154 PRO A CA 1
ATOM 1216 C C . PRO A 1 154 ? -17.896 3.301 -6.804 1.00 92.38 154 PRO A C 1
ATOM 1218 O O . PRO A 1 154 ? -18.193 2.531 -5.888 1.00 92.38 154 PRO A O 1
ATOM 1221 N N . SER A 1 155 ? -18.617 4.396 -7.062 1.00 88.81 155 SER A N 1
ATOM 1222 C CA . SER A 1 155 ? -19.736 4.832 -6.213 1.00 88.81 155 SER A CA 1
ATOM 1223 C C . SER A 1 155 ? -20.913 3.848 -6.195 1.00 88.81 155 SER A C 1
ATOM 1225 O O . SER A 1 155 ? -21.709 3.866 -5.260 1.00 88.81 155 SER A O 1
ATOM 1227 N N . ASP A 1 156 ? -21.016 2.976 -7.198 1.00 89.31 156 ASP A N 1
ATOM 1228 C CA . ASP A 1 156 ? -22.008 1.902 -7.307 1.00 89.31 156 ASP A CA 1
ATOM 1229 C C . ASP A 1 156 ? -21.826 0.791 -6.264 1.00 89.31 156 ASP A C 1
ATOM 1231 O O . ASP A 1 156 ? -22.793 0.096 -5.956 1.00 89.31 156 ASP A O 1
ATOM 1235 N N . GLN A 1 157 ? -20.640 0.651 -5.660 1.00 88.56 157 GLN A N 1
ATOM 1236 C CA . GLN A 1 157 ? -20.429 -0.316 -4.576 1.00 88.56 157 GLN A CA 1
ATOM 1237 C C . GLN A 1 157 ? -21.013 0.141 -3.229 1.00 88.56 157 GLN A C 1
ATOM 1239 O O . GLN A 1 157 ? -21.166 -0.678 -2.326 1.00 88.56 157 GLN A O 1
ATOM 1244 N N . GLY A 1 158 ? -21.343 1.430 -3.071 1.00 88.81 158 GLY A N 1
ATOM 1245 C CA . GLY A 1 158 ? -21.998 1.953 -1.865 1.00 88.81 158 GLY A CA 1
ATOM 1246 C C . GLY A 1 158 ? -21.181 1.838 -0.570 1.00 88.81 158 GLY A C 1
ATOM 1247 O O . GLY A 1 158 ? -21.750 1.929 0.515 1.00 88.81 158 GLY A O 1
ATOM 1248 N N . ILE A 1 159 ? -19.866 1.626 -0.660 1.00 92.00 159 ILE A N 1
ATOM 1249 C CA . ILE A 1 159 ? -18.978 1.515 0.502 1.00 92.00 159 ILE A CA 1
ATOM 1250 C C . ILE A 1 159 ? -18.665 2.915 1.032 1.00 92.00 159 ILE A C 1
ATOM 1252 O O . ILE A 1 159 ? -18.087 3.738 0.319 1.00 92.00 159 ILE A O 1
ATOM 1256 N N . THR A 1 160 ? -19.014 3.173 2.292 1.00 92.62 160 THR A N 1
ATOM 1257 C CA . THR A 1 160 ? -18.730 4.454 2.958 1.00 92.62 160 THR A CA 1
ATOM 1258 C C . THR A 1 160 ? -17.809 4.330 4.170 1.00 92.62 160 THR A C 1
ATOM 1260 O O . THR A 1 160 ? -17.218 5.328 4.571 1.00 92.62 160 THR A O 1
ATOM 1263 N N . ASP A 1 161 ? -17.627 3.122 4.720 1.00 93.31 161 ASP A N 1
ATOM 1264 C CA . ASP A 1 161 ? -16.731 2.833 5.845 1.00 93.31 161 ASP A CA 1
ATOM 1265 C C . ASP A 1 161 ? -16.217 1.379 5.834 1.00 93.31 161 ASP A C 1
ATOM 1267 O O . ASP A 1 161 ? -16.751 0.526 5.124 1.00 93.31 161 ASP A O 1
ATOM 1271 N N . PHE A 1 162 ? -15.185 1.090 6.639 1.00 92.00 162 PHE A N 1
ATOM 1272 C CA . PHE A 1 162 ? -14.606 -0.261 6.786 1.00 92.00 162 PHE A CA 1
ATOM 1273 C C . PHE A 1 162 ? -14.785 -0.872 8.185 1.00 92.00 162 PHE A C 1
ATOM 1275 O O . PHE A 1 162 ? -13.934 -1.626 8.665 1.00 92.00 162 PHE A O 1
ATOM 1282 N N . GLY A 1 163 ? -15.889 -0.548 8.852 1.00 89.12 163 GLY A N 1
ATOM 1283 C CA . GLY A 1 163 ? -16.245 -1.094 10.156 1.00 89.12 163 GLY A CA 1
ATOM 1284 C C . GLY A 1 163 ? -15.651 -0.337 11.355 1.00 89.12 163 GLY A C 1
ATOM 1285 O O . GLY A 1 163 ? -14.910 0.636 11.197 1.00 89.12 163 GLY A O 1
ATOM 1286 N N . PRO A 1 164 ? -16.030 -0.744 12.581 1.00 88.19 164 PRO A N 1
ATOM 1287 C CA . PRO A 1 164 ? -15.511 -0.174 13.823 1.00 88.19 164 PRO A CA 1
ATOM 1288 C C . PRO A 1 164 ? -14.052 -0.589 14.096 1.00 88.19 164 PRO A C 1
ATOM 1290 O O . PRO A 1 164 ? -13.505 -1.482 13.456 1.00 88.19 164 PRO A O 1
ATOM 1293 N N . LEU A 1 165 ? -13.420 0.053 15.080 1.00 85.12 165 LEU A N 1
ATOM 1294 C CA . LEU A 1 165 ? -12.135 -0.351 15.647 1.00 85.12 165 LEU A CA 1
ATOM 1295 C C . LEU A 1 165 ? -12.319 -1.496 16.662 1.00 85.12 165 LEU A C 1
ATOM 1297 O O . LEU A 1 165 ? -13.263 -1.442 17.453 1.00 85.12 165 LEU A O 1
ATOM 1301 N N . PRO A 1 166 ? -11.374 -2.454 16.734 1.00 88.25 166 PRO A N 1
ATOM 1302 C CA . PRO A 1 166 ? -10.251 -2.644 15.812 1.00 88.25 166 PRO A CA 1
ATOM 1303 C C . PRO A 1 166 ? -10.743 -3.075 14.423 1.00 88.25 166 PRO A C 1
ATOM 1305 O O . PRO A 1 166 ? -11.631 -3.911 14.308 1.00 88.25 166 PRO A O 1
ATOM 1308 N N . ARG A 1 167 ? -10.173 -2.478 13.370 1.00 89.62 167 ARG A N 1
ATOM 1309 C CA . ARG A 1 167 ? -10.620 -2.726 11.995 1.00 89.62 167 ARG A CA 1
ATOM 1310 C C . ARG A 1 167 ? -10.150 -4.084 11.500 1.00 89.62 167 ARG A C 1
ATOM 1312 O O . ARG A 1 167 ? -8.993 -4.447 11.693 1.00 89.62 167 ARG A O 1
ATOM 1319 N N . GLU A 1 168 ? -11.025 -4.754 10.763 1.00 93.81 168 GLU A N 1
ATOM 1320 C CA . GLU A 1 168 ? -10.702 -5.983 10.029 1.00 93.81 168 GLU A CA 1
ATOM 1321 C C . GLU A 1 168 ? -10.131 -5.700 8.634 1.00 93.81 168 GLU A C 1
ATOM 1323 O O . GLU A 1 168 ? -9.453 -6.551 8.064 1.00 93.81 168 GLU A O 1
ATOM 1328 N N . HIS A 1 169 ? -10.359 -4.495 8.097 1.00 95.12 169 HIS A N 1
ATOM 1329 C CA . HIS A 1 169 ? -9.930 -4.103 6.757 1.00 95.12 169 HIS A CA 1
ATOM 1330 C C . HIS A 1 169 ? -9.153 -2.783 6.777 1.00 95.12 169 HIS A C 1
ATOM 1332 O O . HIS A 1 169 ? -9.582 -1.787 7.371 1.00 95.12 169 HIS A O 1
ATOM 1338 N N . TYR A 1 170 ? -8.015 -2.761 6.087 1.00 95.56 170 TYR A N 1
ATOM 1339 C CA . TYR A 1 170 ? -7.300 -1.529 5.784 1.00 95.56 170 TYR A CA 1
ATOM 1340 C C . TYR A 1 170 ? -8.009 -0.780 4.651 1.00 95.56 170 TYR A C 1
ATOM 1342 O O . TYR A 1 170 ? -8.282 -1.394 3.615 1.00 95.56 170 TYR A O 1
ATOM 1350 N N . PRO A 1 171 ? -8.262 0.538 4.798 1.00 95.06 171 PRO A N 1
ATOM 1351 C CA . PRO A 1 171 ? -8.927 1.318 3.761 1.00 95.06 171 PRO A CA 1
ATOM 1352 C C . PRO A 1 171 ? -8.226 1.240 2.411 1.00 95.06 171 PRO A C 1
ATOM 1354 O O . PRO A 1 171 ? -8.876 0.970 1.407 1.00 95.06 171 PRO A O 1
ATOM 1357 N N . LEU A 1 172 ? -6.902 1.419 2.399 1.00 97.19 172 LEU A N 1
ATOM 1358 C CA . LEU A 1 172 ? -6.100 1.348 1.190 1.00 97.19 172 LEU A CA 1
ATOM 1359 C C . LEU A 1 172 ? -4.741 0.700 1.463 1.00 97.19 172 LEU A C 1
ATOM 1361 O O . LEU A 1 172 ? -4.015 1.081 2.383 1.00 97.19 172 LEU A O 1
ATOM 1365 N N . VAL A 1 173 ? -4.367 -0.237 0.600 1.00 97.69 173 VAL A N 1
ATOM 1366 C CA . VAL A 1 173 ? -3.018 -0.793 0.497 1.00 97.69 173 VAL A CA 1
ATOM 1367 C C . VAL A 1 173 ? -2.503 -0.498 -0.906 1.00 97.69 173 VAL A C 1
ATOM 1369 O O . VAL A 1 173 ? -3.072 -0.952 -1.896 1.00 97.69 173 VAL A O 1
ATOM 1372 N N . ALA A 1 174 ? -1.438 0.289 -0.998 1.00 97.25 174 ALA A N 1
ATOM 1373 C CA . ALA A 1 174 ? -0.788 0.641 -2.251 1.00 97.25 174 ALA A CA 1
ATOM 1374 C C . ALA A 1 174 ? 0.505 -0.164 -2.410 1.00 97.25 174 ALA A C 1
ATOM 1376 O O . ALA A 1 174 ? 1.355 -0.160 -1.523 1.00 97.25 174 ALA A O 1
ATOM 1377 N N . VAL A 1 175 ? 0.668 -0.840 -3.542 1.00 97.06 175 VAL A N 1
ATOM 1378 C CA . VAL A 1 175 ? 1.827 -1.683 -3.842 1.00 97.06 175 VAL A CA 1
ATOM 1379 C C . VAL A 1 175 ? 2.511 -1.170 -5.099 1.00 97.06 175 VAL A C 1
ATOM 1381 O O . VAL A 1 175 ? 1.876 -1.035 -6.141 1.00 97.06 175 VAL A O 1
ATOM 1384 N N . LEU A 1 176 ? 3.807 -0.893 -5.002 1.00 95.25 176 LEU A N 1
ATOM 1385 C CA . LEU A 1 176 ? 4.664 -0.553 -6.132 1.00 95.25 176 LEU A CA 1
ATOM 1386 C C . LEU A 1 176 ? 5.557 -1.743 -6.469 1.00 95.25 176 LEU A C 1
ATOM 1388 O O . LEU A 1 176 ? 6.253 -2.256 -5.594 1.00 95.25 176 LEU A O 1
ATOM 1392 N N . THR A 1 177 ? 5.556 -2.145 -7.735 1.00 94.19 177 THR A N 1
ATOM 1393 C CA . THR A 1 177 ? 6.435 -3.188 -8.295 1.00 94.19 177 THR A CA 1
ATOM 1394 C C . THR A 1 177 ? 7.092 -2.682 -9.573 1.00 94.19 177 THR A C 1
ATOM 1396 O O . THR A 1 177 ? 6.475 -1.905 -10.301 1.00 94.19 177 THR A O 1
ATOM 1399 N N . VAL A 1 178 ? 8.303 -3.143 -9.896 1.00 90.69 178 VAL A N 1
ATOM 1400 C CA . VAL A 1 178 ? 8.971 -2.773 -11.159 1.00 90.69 178 VAL A CA 1
ATOM 1401 C C . VAL A 1 178 ? 8.189 -3.327 -12.358 1.00 90.69 178 VAL A C 1
ATOM 1403 O O . VAL A 1 178 ? 7.858 -4.519 -12.406 1.00 90.69 178 VAL A O 1
ATOM 1406 N N . ALA A 1 179 ? 7.897 -2.462 -13.332 1.00 87.69 179 ALA A N 1
ATOM 1407 C CA . ALA A 1 179 ? 7.149 -2.828 -14.532 1.00 87.69 179 ALA A CA 1
ATOM 1408 C C . ALA A 1 179 ? 7.991 -3.685 -15.488 1.00 87.69 179 ALA A C 1
ATOM 1410 O O . ALA A 1 179 ? 7.522 -4.724 -15.949 1.00 87.69 179 ALA A O 1
ATOM 1411 N N . ASP A 1 180 ? 9.234 -3.275 -15.747 1.00 81.56 180 ASP A N 1
ATOM 1412 C CA . ASP A 1 180 ? 10.144 -3.992 -16.638 1.00 81.56 180 ASP A CA 1
ATOM 1413 C C . ASP A 1 180 ? 10.761 -5.220 -15.957 1.00 81.56 180 ASP A C 1
ATOM 1415 O O . ASP A 1 180 ? 11.308 -5.134 -14.859 1.00 81.56 180 ASP A O 1
ATOM 1419 N N . ALA A 1 181 ? 10.702 -6.370 -16.629 1.00 75.12 181 ALA A N 1
ATOM 1420 C CA . ALA A 1 181 ? 11.311 -7.605 -16.156 1.00 75.12 181 ALA A CA 1
ATOM 1421 C C . ALA A 1 181 ? 12.849 -7.562 -16.198 1.00 75.12 181 ALA A C 1
ATOM 1423 O O . ALA A 1 181 ? 13.480 -8.190 -15.349 1.00 75.12 181 ALA A O 1
ATOM 1424 N N . GLY A 1 182 ? 13.448 -6.808 -17.129 1.00 70.19 182 GLY A N 1
ATOM 1425 C CA . GLY A 1 182 ? 14.904 -6.662 -17.237 1.00 70.19 182 GLY A CA 1
ATOM 1426 C C . GLY A 1 182 ? 15.510 -5.923 -16.042 1.00 70.19 182 GLY A C 1
ATOM 1427 O O . GLY A 1 182 ? 16.487 -6.385 -15.450 1.00 70.19 182 GLY A O 1
ATOM 1428 N N . ALA A 1 183 ? 14.873 -4.828 -15.620 1.00 71.94 183 ALA A N 1
ATOM 1429 C CA . ALA A 1 183 ? 15.298 -4.027 -14.471 1.00 71.94 183 ALA A CA 1
ATOM 1430 C C . ALA A 1 183 ? 15.073 -4.696 -13.095 1.00 71.94 183 ALA A C 1
ATOM 1432 O O . ALA A 1 183 ? 15.650 -4.261 -12.094 1.00 71.94 183 ALA A O 1
ATOM 1433 N N . ARG A 1 184 ? 14.279 -5.777 -13.004 1.00 71.12 184 ARG A N 1
ATOM 1434 C CA . ARG A 1 184 ? 13.997 -6.472 -11.725 1.00 71.12 184 ARG A CA 1
ATOM 1435 C C . ARG A 1 184 ? 15.234 -7.070 -11.064 1.00 71.12 184 ARG A C 1
ATOM 1437 O O . ARG A 1 184 ? 15.243 -7.233 -9.849 1.00 71.12 184 ARG A O 1
ATOM 1444 N N . HIS A 1 185 ? 16.258 -7.406 -11.843 1.00 72.50 185 HIS A N 1
ATOM 1445 C CA . HIS A 1 185 ? 17.500 -7.978 -11.321 1.00 72.50 185 HIS A CA 1
ATOM 1446 C C . HIS A 1 185 ? 18.511 -6.914 -10.875 1.00 72.50 185 HIS A C 1
ATOM 1448 O O . HIS A 1 185 ? 19.478 -7.243 -10.192 1.00 72.50 185 HIS A O 1
ATOM 1454 N N . THR A 1 186 ? 18.278 -5.646 -11.225 1.00 77.44 186 THR A N 1
ATOM 1455 C CA . THR A 1 186 ? 19.151 -4.519 -10.871 1.00 77.44 186 THR A CA 1
ATOM 1456 C C . THR A 1 186 ? 19.013 -4.133 -9.398 1.00 77.44 186 THR A C 1
ATOM 1458 O O . THR A 1 186 ? 19.980 -3.703 -8.770 1.00 77.44 186 THR A O 1
ATOM 1461 N N . TYR A 1 187 ? 17.820 -4.309 -8.824 1.00 80.88 187 TYR A N 1
ATOM 1462 C CA . TYR A 1 187 ? 17.507 -3.911 -7.455 1.00 80.88 187 TYR A CA 1
ATOM 1463 C C . TYR A 1 187 ? 17.251 -5.125 -6.570 1.00 80.88 187 TYR A C 1
ATOM 1465 O O . TYR A 1 187 ? 16.553 -6.062 -6.945 1.00 80.88 187 TYR A O 1
ATOM 1473 N N . ASN A 1 188 ? 17.756 -5.082 -5.334 1.00 87.31 188 ASN A N 1
ATOM 1474 C CA . ASN A 1 188 ? 17.394 -6.097 -4.346 1.00 87.31 188 ASN A CA 1
ATOM 1475 C C . ASN A 1 188 ? 15.937 -5.932 -3.877 1.00 87.31 188 ASN A C 1
ATOM 1477 O O . ASN A 1 188 ? 15.300 -6.911 -3.504 1.00 87.31 188 ASN A O 1
ATOM 1481 N N . ILE A 1 189 ? 15.405 -4.707 -3.882 1.00 89.75 189 ILE A N 1
ATOM 1482 C CA . ILE A 1 189 ? 14.027 -4.413 -3.476 1.00 89.75 189 ILE A CA 1
ATOM 1483 C C . ILE A 1 189 ? 13.103 -4.664 -4.671 1.00 89.75 189 ILE A C 1
ATOM 1485 O O . ILE A 1 189 ? 13.239 -4.014 -5.704 1.00 89.75 189 ILE A O 1
ATOM 1489 N N . VAL A 1 190 ? 12.160 -5.594 -4.516 1.00 91.25 190 VAL A N 1
ATOM 1490 C CA . VAL A 1 190 ? 11.246 -6.037 -5.584 1.00 91.25 190 VAL A CA 1
ATOM 1491 C C . VAL A 1 190 ? 9.867 -5.395 -5.494 1.00 91.25 190 VAL A C 1
ATOM 1493 O O . VAL A 1 190 ? 9.203 -5.240 -6.518 1.00 91.25 190 VAL A O 1
ATOM 1496 N N . ALA A 1 191 ? 9.445 -4.999 -4.290 1.00 93.88 191 ALA A N 1
ATOM 1497 C CA . ALA A 1 191 ? 8.183 -4.307 -4.086 1.00 93.88 191 ALA A CA 1
ATOM 1498 C C . ALA A 1 191 ? 8.226 -3.368 -2.876 1.00 93.88 191 ALA A C 1
ATOM 1500 O O . ALA A 1 191 ? 8.947 -3.612 -1.906 1.00 93.88 191 ALA A O 1
ATOM 1501 N N . SER A 1 192 ? 7.405 -2.321 -2.917 1.00 94.81 192 SER A N 1
ATOM 1502 C CA . SER A 1 192 ? 7.077 -1.478 -1.763 1.00 94.81 192 SER A CA 1
ATOM 1503 C C . SER A 1 192 ? 5.585 -1.575 -1.484 1.00 94.81 192 SER A C 1
ATOM 1505 O O . SER A 1 192 ? 4.779 -1.291 -2.365 1.00 94.81 192 SER A O 1
ATOM 1507 N N . VAL A 1 193 ? 5.220 -1.927 -0.256 1.00 96.62 193 VAL A N 1
ATOM 1508 C CA . VAL A 1 193 ? 3.837 -2.037 0.216 1.00 96.62 193 VAL A CA 1
ATOM 1509 C C . VAL A 1 193 ? 3.578 -0.920 1.217 1.00 96.62 193 VAL A C 1
ATOM 1511 O O . VAL A 1 193 ? 4.228 -0.859 2.255 1.00 96.62 193 VAL A O 1
ATOM 1514 N N . THR A 1 194 ? 2.622 -0.047 0.934 1.00 96.56 194 THR A N 1
ATOM 1515 C CA . THR A 1 194 ? 2.269 1.098 1.776 1.00 96.56 194 THR A CA 1
ATOM 1516 C C . THR A 1 194 ? 0.821 0.964 2.225 1.00 96.56 194 THR A C 1
ATOM 1518 O O . THR A 1 194 ? -0.099 0.990 1.409 1.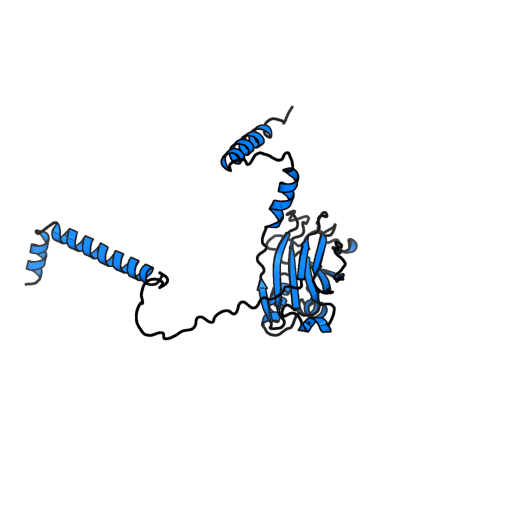00 96.56 194 THR A O 1
ATOM 1521 N N . VAL A 1 195 ? 0.610 0.841 3.533 1.00 96.44 195 VAL A N 1
ATOM 1522 C CA . VAL A 1 195 ? -0.721 0.805 4.145 1.00 96.44 195 VAL A CA 1
ATOM 1523 C C . VAL A 1 195 ? -1.132 2.229 4.488 1.00 96.44 195 VAL A C 1
ATOM 1525 O O . VAL A 1 195 ? -0.442 2.920 5.242 1.00 96.44 195 VAL A O 1
ATOM 1528 N N . ILE A 1 196 ? -2.254 2.672 3.933 1.00 95.38 196 ILE A N 1
ATOM 1529 C CA . ILE A 1 196 ? -2.735 4.046 4.020 1.00 95.38 196 ILE A CA 1
ATOM 1530 C C . ILE A 1 196 ? -4.083 4.046 4.735 1.00 95.38 196 ILE A C 1
ATOM 1532 O O . ILE A 1 196 ? -5.038 3.380 4.330 1.00 95.38 196 ILE A O 1
ATOM 1536 N N . HIS A 1 197 ? -4.170 4.834 5.801 1.00 94.44 197 HIS A N 1
ATOM 1537 C CA . HIS A 1 197 ? -5.457 5.218 6.351 1.00 94.44 197 HIS A CA 1
ATOM 1538 C C . HIS A 1 197 ? -6.086 6.286 5.458 1.00 94.44 197 HIS A C 1
ATOM 1540 O O . HIS A 1 197 ? -5.416 7.251 5.088 1.00 94.44 197 HIS A O 1
ATOM 1546 N N . VAL A 1 198 ? -7.369 6.115 5.155 1.00 95.19 198 VAL A N 1
ATOM 1547 C CA . VAL A 1 198 ? -8.200 7.075 4.430 1.00 95.19 198 VAL A CA 1
ATOM 1548 C C . VAL A 1 198 ? -9.405 7.402 5.324 1.00 95.19 198 VAL A C 1
ATOM 1550 O O . VAL A 1 198 ? -9.984 6.453 5.863 1.00 95.19 198 VAL A O 1
ATOM 1553 N N . PRO A 1 199 ? -9.768 8.689 5.490 1.00 94.00 199 PRO A N 1
ATOM 1554 C CA . PRO A 1 199 ? -10.932 9.097 6.270 1.00 94.00 199 PRO A CA 1
ATOM 1555 C C . PRO A 1 199 ? -12.223 8.460 5.752 1.00 94.00 199 PRO A C 1
ATOM 1557 O O . PRO A 1 199 ? -12.443 8.390 4.537 1.00 94.00 199 PRO A O 1
ATOM 1560 N N . ASP A 1 200 ? -13.082 8.033 6.670 1.00 93.81 200 ASP A N 1
ATOM 1561 C CA . ASP A 1 200 ? -14.402 7.479 6.374 1.00 93.81 200 ASP A CA 1
ATOM 1562 C C . ASP A 1 200 ? -15.459 7.929 7.389 1.00 93.81 200 ASP A C 1
ATOM 1564 O O . ASP A 1 200 ? -15.139 8.615 8.362 1.00 93.81 200 ASP A O 1
ATOM 1568 N N . ASP A 1 201 ? -16.717 7.538 7.173 1.00 92.00 201 ASP A N 1
ATOM 1569 C CA . ASP A 1 201 ? -17.853 7.995 7.990 1.00 92.00 201 ASP A CA 1
ATOM 1570 C C . ASP A 1 201 ? -17.715 7.641 9.482 1.00 92.00 201 ASP A C 1
ATOM 1572 O O . ASP A 1 201 ? -18.294 8.309 10.343 1.00 92.00 201 ASP A O 1
ATOM 1576 N N . LYS A 1 202 ? -16.957 6.585 9.812 1.00 90.38 202 LYS A N 1
ATOM 1577 C CA . LYS A 1 202 ? -16.738 6.143 11.198 1.00 90.38 202 LYS A CA 1
ATOM 1578 C C . LYS A 1 202 ? -15.469 6.723 11.809 1.00 90.38 202 LYS A C 1
ATOM 1580 O O . LYS A 1 202 ? -15.422 6.927 13.023 1.00 90.38 202 LYS A O 1
ATOM 1585 N N . TYR A 1 203 ? -14.438 6.962 11.003 1.00 89.12 203 TYR A N 1
ATOM 1586 C CA . TYR A 1 203 ? -13.152 7.486 11.448 1.00 89.12 203 TYR A CA 1
ATOM 1587 C C . TYR A 1 203 ? -12.623 8.534 10.471 1.00 89.12 203 TYR A C 1
ATOM 1589 O O . TYR A 1 203 ? -11.968 8.226 9.477 1.00 89.12 203 TYR A O 1
ATOM 1597 N N . ASP A 1 204 ? -12.822 9.791 10.847 1.00 90.31 204 ASP A N 1
ATOM 1598 C CA . ASP A 1 204 ? -12.458 10.972 10.062 1.00 90.31 204 ASP A CA 1
ATOM 1599 C C . ASP A 1 204 ? -11.028 11.478 10.357 1.00 90.31 204 ASP A C 1
ATOM 1601 O O . ASP A 1 204 ? -10.742 12.674 10.406 1.00 90.31 204 ASP A O 1
ATOM 1605 N N . LEU A 1 205 ? -10.085 10.574 10.644 1.00 90.19 205 LEU A N 1
ATOM 1606 C CA . LEU A 1 205 ? -8.693 10.990 10.822 1.00 90.19 205 LEU A CA 1
ATOM 1607 C C . LEU A 1 205 ? -8.061 11.236 9.458 1.00 90.19 205 LEU A C 1
ATOM 1609 O O . LEU A 1 205 ? -8.112 10.378 8.588 1.00 90.19 205 LEU A O 1
ATOM 1613 N N . SER A 1 206 ? -7.374 12.371 9.302 1.00 90.69 206 SER A N 1
ATOM 1614 C CA . SER A 1 206 ? -6.717 12.729 8.040 1.00 90.69 206 SER A CA 1
ATOM 1615 C C . SER A 1 206 ? -5.854 11.592 7.494 1.00 90.69 206 SER A C 1
ATOM 1617 O O . SER A 1 206 ? -5.144 10.918 8.263 1.00 90.69 206 SER A O 1
ATOM 1619 N N . ALA A 1 207 ? -5.902 11.432 6.169 1.00 93.69 207 ALA A N 1
ATOM 1620 C CA . ALA A 1 207 ? -5.194 10.376 5.470 1.00 93.69 207 ALA A CA 1
ATOM 1621 C C . ALA A 1 207 ? -3.705 10.380 5.819 1.00 93.69 207 ALA A C 1
ATOM 1623 O O . ALA A 1 207 ? -3.058 11.427 5.869 1.00 93.69 207 ALA A O 1
ATOM 1624 N N . ARG A 1 208 ? -3.167 9.195 6.100 1.00 92.56 208 ARG A N 1
ATOM 1625 C CA . ARG A 1 208 ? -1.773 9.031 6.522 1.00 92.56 208 ARG A CA 1
ATOM 1626 C C . ARG A 1 208 ? -1.276 7.630 6.228 1.00 92.56 208 ARG A C 1
ATOM 1628 O O . ARG A 1 208 ? -2.041 6.667 6.267 1.00 92.56 208 ARG A O 1
ATOM 1635 N N . VAL A 1 209 ? 0.024 7.515 5.999 1.00 93.12 209 VAL A N 1
ATOM 1636 C CA . VAL A 1 209 ? 0.694 6.216 5.945 1.00 93.12 209 VAL A CA 1
ATOM 1637 C C . VAL A 1 209 ? 0.741 5.642 7.359 1.00 93.12 209 VAL A C 1
ATOM 1639 O O . VAL A 1 209 ? 1.238 6.293 8.277 1.00 93.12 209 VAL A O 1
ATOM 1642 N N . LEU A 1 210 ? 0.195 4.440 7.527 1.00 92.19 210 LEU A N 1
ATOM 1643 C CA . LEU A 1 210 ? 0.260 3.683 8.774 1.00 92.19 210 LEU A CA 1
ATOM 1644 C C . LEU A 1 210 ? 1.556 2.880 8.836 1.00 92.19 210 LEU A C 1
ATOM 1646 O O . LEU A 1 210 ? 2.306 2.986 9.800 1.00 92.19 210 LEU A O 1
ATOM 1650 N N . PHE A 1 211 ? 1.820 2.123 7.771 1.00 92.50 211 PHE A N 1
ATOM 1651 C CA . PHE A 1 211 ? 2.967 1.233 7.655 1.00 92.50 211 PHE A CA 1
ATOM 1652 C C . PHE A 1 211 ? 3.508 1.279 6.235 1.00 92.50 211 PHE A C 1
ATOM 1654 O O . PHE A 1 211 ? 2.752 1.449 5.274 1.00 92.50 211 PHE A O 1
ATOM 1661 N N . GLN A 1 212 ? 4.812 1.085 6.099 1.00 94.62 212 GLN A N 1
ATOM 1662 C CA . GLN A 1 212 ? 5.448 0.920 4.805 1.00 94.62 212 GLN A CA 1
ATOM 1663 C C . GLN A 1 212 ? 6.460 -0.216 4.897 1.00 94.62 212 GLN A C 1
ATOM 1665 O O . GLN A 1 212 ? 7.329 -0.203 5.762 1.00 94.62 212 GLN A O 1
ATOM 1670 N N . TYR A 1 213 ? 6.355 -1.186 3.999 1.00 94.06 213 TYR A N 1
ATOM 1671 C CA . TYR A 1 213 ? 7.221 -2.354 3.936 1.00 94.06 213 TYR A CA 1
ATOM 1672 C C . TYR A 1 213 ? 7.959 -2.387 2.604 1.00 94.06 213 TYR A C 1
ATOM 1674 O O . TYR A 1 213 ? 7.365 -2.179 1.548 1.00 94.06 213 TYR A O 1
ATOM 1682 N N . LEU A 1 214 ? 9.249 -2.698 2.650 1.00 93.50 214 LEU A N 1
ATOM 1683 C CA . LEU A 1 214 ? 10.043 -3.046 1.480 1.00 93.50 214 LEU A CA 1
ATOM 1684 C C . LEU A 1 214 ? 10.246 -4.553 1.443 1.00 93.50 214 LEU A C 1
ATOM 1686 O O . LEU A 1 214 ? 10.702 -5.145 2.423 1.00 93.50 214 LEU A O 1
ATOM 1690 N N . LEU A 1 215 ? 9.928 -5.150 0.302 1.00 93.44 215 LEU A N 1
ATOM 1691 C CA . LEU A 1 215 ? 10.099 -6.571 0.036 1.00 93.44 215 LEU A CA 1
ATOM 1692 C C . LEU A 1 215 ? 11.329 -6.763 -0.842 1.00 93.44 215 LEU A C 1
ATOM 1694 O O . LEU A 1 215 ? 11.502 -6.034 -1.824 1.00 93.44 215 LEU A O 1
ATOM 1698 N N . THR A 1 216 ? 12.180 -7.732 -0.513 1.00 91.25 216 THR A N 1
ATOM 1699 C CA . THR A 1 216 ? 13.385 -8.021 -1.296 1.00 91.25 216 THR A CA 1
ATOM 1700 C C . THR A 1 216 ? 13.280 -9.306 -2.104 1.00 91.25 216 THR A C 1
ATOM 1702 O O . THR A 1 216 ? 12.525 -10.223 -1.789 1.00 91.25 216 THR A O 1
ATOM 1705 N N . SER A 1 217 ? 14.104 -9.411 -3.142 1.00 88.75 217 SER A N 1
ATOM 1706 C CA . SER A 1 217 ? 14.242 -10.614 -3.972 1.00 88.75 217 SER A CA 1
ATOM 1707 C C . SER A 1 217 ? 14.629 -11.858 -3.156 1.00 88.75 217 SER A C 1
ATOM 1709 O O . SER A 1 217 ? 14.283 -12.985 -3.512 1.00 88.75 217 SER A O 1
ATOM 1711 N N . GLN A 1 218 ? 15.300 -11.648 -2.020 1.00 87.31 218 GLN A N 1
ATOM 1712 C CA . GLN A 1 218 ? 15.731 -12.687 -1.089 1.00 87.31 218 GLN A CA 1
ATOM 1713 C C . GLN A 1 218 ? 14.632 -13.116 -0.102 1.00 87.31 218 GLN A C 1
ATOM 1715 O O . GLN A 1 218 ? 14.796 -14.135 0.569 1.00 87.31 218 GLN A O 1
ATOM 1720 N N . GLY A 1 219 ? 13.494 -12.415 -0.051 1.00 88.81 219 GLY A N 1
ATOM 1721 C CA . GLY A 1 219 ? 12.396 -12.699 0.887 1.00 88.81 219 GLY A CA 1
ATOM 1722 C C . GLY A 1 219 ? 12.441 -11.908 2.169 1.00 88.81 219 GLY A C 1
ATOM 1723 O O . GLY A 1 219 ? 11.651 -12.160 3.073 1.00 88.81 219 GLY A O 1
ATOM 1724 N N . ASN A 1 220 ? 13.375 -10.974 2.282 1.00 89.31 220 ASN A N 1
ATOM 1725 C CA . ASN A 1 220 ? 13.431 -10.141 3.463 1.00 89.31 220 ASN A CA 1
ATOM 1726 C C . ASN A 1 220 ? 12.349 -9.070 3.351 1.00 89.31 220 ASN A C 1
ATOM 1728 O O . ASN A 1 220 ? 12.115 -8.500 2.285 1.00 89.31 220 ASN A O 1
ATOM 1732 N N . MET A 1 221 ? 11.712 -8.792 4.480 1.00 92.19 221 MET A N 1
ATOM 1733 C CA . MET A 1 221 ? 10.755 -7.708 4.629 1.00 92.19 221 MET A CA 1
ATOM 1734 C C . MET A 1 221 ? 11.338 -6.706 5.617 1.00 92.19 221 MET A C 1
ATOM 1736 O O . MET A 1 221 ? 11.702 -7.081 6.733 1.00 92.19 221 MET A O 1
ATOM 1740 N N . TYR A 1 222 ? 11.401 -5.441 5.216 1.00 90.69 222 TYR A N 1
ATOM 1741 C CA . TYR A 1 222 ? 11.864 -4.351 6.066 1.00 90.69 222 TYR A CA 1
ATOM 1742 C C . TYR A 1 222 ? 10.750 -3.334 6.247 1.00 90.69 222 TYR A C 1
ATOM 1744 O O . TYR A 1 222 ? 10.264 -2.764 5.274 1.00 90.69 222 TYR A O 1
ATOM 1752 N N . GLU A 1 223 ? 10.356 -3.091 7.492 1.00 91.19 223 GLU A N 1
ATOM 1753 C CA . GLU A 1 223 ? 9.448 -2.000 7.816 1.00 91.19 223 GLU A CA 1
ATOM 1754 C C . GLU A 1 223 ? 10.216 -0.675 7.817 1.00 91.19 223 GLU A C 1
ATOM 1756 O O . GLU A 1 223 ? 11.223 -0.508 8.512 1.00 91.19 223 GLU A O 1
ATOM 1761 N N . LEU A 1 224 ? 9.746 0.273 7.015 1.00 85.56 224 LEU A N 1
ATOM 1762 C CA . LEU A 1 224 ? 10.263 1.625 6.987 1.00 85.56 224 LEU A CA 1
ATOM 1763 C C . LEU A 1 224 ? 9.573 2.450 8.060 1.00 85.56 224 LEU A C 1
ATOM 1765 O O . LEU A 1 224 ? 8.352 2.602 8.090 1.00 85.56 224 LEU A O 1
ATOM 1769 N N . LYS A 1 225 ? 10.390 3.058 8.916 1.00 75.44 225 LYS A N 1
ATOM 1770 C CA . LYS A 1 225 ? 9.900 4.037 9.872 1.00 75.44 225 LYS A CA 1
ATOM 1771 C C . LYS A 1 225 ? 9.506 5.294 9.106 1.00 75.44 225 LYS A C 1
ATOM 1773 O O . LYS A 1 225 ? 10.361 5.939 8.497 1.00 75.44 225 LYS A O 1
ATOM 1778 N N . VAL A 1 226 ? 8.226 5.651 9.160 1.00 61.22 226 VAL A N 1
ATOM 1779 C CA . VAL A 1 226 ? 7.719 6.895 8.575 1.00 61.22 226 VAL A CA 1
ATOM 1780 C C . VAL A 1 226 ? 8.403 8.063 9.289 1.00 61.22 226 VAL A C 1
ATOM 1782 O O . VAL A 1 226 ? 8.058 8.424 10.415 1.00 61.22 226 VAL A O 1
ATOM 1785 N N . SER A 1 227 ? 9.438 8.629 8.669 1.00 44.44 227 SER A N 1
ATOM 1786 C CA . SER A 1 227 ? 10.077 9.835 9.182 1.00 44.44 227 SER A CA 1
ATOM 1787 C C . SER A 1 227 ? 9.123 10.993 8.911 1.00 44.44 227 SER A C 1
ATOM 1789 O O . SER A 1 227 ? 8.940 11.392 7.766 1.00 44.44 227 SER A O 1
ATOM 1791 N N . GLN A 1 228 ? 8.498 11.536 9.957 1.00 42.88 228 GLN A N 1
ATOM 1792 C CA . GLN A 1 228 ? 7.554 12.664 9.895 1.00 42.88 228 GLN A CA 1
ATOM 1793 C C . GLN A 1 228 ? 8.202 14.001 9.452 1.00 42.88 228 GLN A C 1
ATOM 1795 O O . GLN A 1 228 ? 7.689 15.075 9.753 1.00 42.88 228 GLN A O 1
ATOM 1800 N N . ARG A 1 229 ? 9.332 13.969 8.731 1.00 36.66 229 ARG A N 1
ATOM 1801 C CA . ARG A 1 229 ? 10.135 15.144 8.357 1.00 36.66 229 ARG A CA 1
ATOM 1802 C C . ARG A 1 229 ? 9.444 16.131 7.411 1.00 36.66 229 ARG A C 1
ATOM 1804 O O . ARG A 1 229 ? 9.946 17.237 7.273 1.00 36.66 229 ARG A O 1
ATOM 1811 N N . LEU A 1 230 ? 8.310 15.781 6.807 1.00 36.97 230 LEU A N 1
ATOM 1812 C CA . LEU A 1 230 ? 7.600 16.651 5.859 1.00 36.97 230 LEU A CA 1
ATOM 1813 C C . LEU A 1 230 ? 6.605 17.638 6.494 1.00 36.97 230 LEU A C 1
ATOM 1815 O O . LEU A 1 230 ? 6.065 18.468 5.779 1.00 36.97 230 LEU A O 1
ATOM 1819 N N . TRP A 1 231 ? 6.423 17.645 7.819 1.00 34.41 231 TRP A N 1
ATOM 1820 C CA . TRP A 1 231 ? 5.589 18.664 8.485 1.00 34.41 231 TRP A CA 1
ATOM 1821 C C . TRP A 1 231 ? 6.320 19.975 8.814 1.00 34.41 231 TRP A C 1
ATOM 1823 O O . TRP A 1 231 ? 5.716 20.874 9.387 1.00 34.41 231 TRP A O 1
ATOM 1833 N N . VAL A 1 232 ? 7.614 20.104 8.493 1.00 36.34 232 VAL A N 1
ATOM 1834 C CA . VAL A 1 232 ? 8.384 21.320 8.825 1.00 36.34 232 VAL A CA 1
ATOM 1835 C C . VAL A 1 232 ? 8.515 22.281 7.639 1.00 36.34 232 VAL A C 1
ATOM 1837 O O . VAL A 1 232 ? 8.648 23.481 7.858 1.00 36.34 232 VAL A O 1
ATOM 1840 N N . GLU A 1 233 ? 8.425 21.817 6.389 1.00 36.56 233 GLU A N 1
ATOM 1841 C CA . GLU A 1 233 ? 8.581 22.714 5.230 1.00 36.56 233 GLU A CA 1
ATOM 1842 C C . GLU A 1 233 ? 7.336 23.565 4.937 1.00 36.56 233 GLU A C 1
ATOM 1844 O O . GLU A 1 233 ? 7.485 24.718 4.537 1.00 36.56 233 GLU A O 1
ATOM 1849 N N . GLU A 1 234 ? 6.126 23.079 5.233 1.00 35.78 234 GLU A N 1
ATOM 1850 C CA . GLU A 1 234 ? 4.890 23.823 4.938 1.00 35.78 234 GLU A CA 1
ATOM 1851 C C . GLU A 1 234 ? 4.609 24.961 5.946 1.00 35.78 234 GLU A C 1
ATOM 1853 O O . GLU A 1 234 ? 4.066 26.001 5.578 1.00 35.78 234 GLU A O 1
ATOM 1858 N N . GLU A 1 235 ? 5.071 24.852 7.202 1.00 35.94 235 GLU A N 1
ATOM 1859 C CA . GLU A 1 235 ? 5.014 25.979 8.158 1.00 35.94 235 GLU A CA 1
ATOM 1860 C C . GLU A 1 235 ? 6.166 26.988 7.982 1.00 35.94 235 GLU A C 1
ATOM 1862 O O . GLU A 1 235 ? 6.061 28.143 8.412 1.00 35.94 235 GLU A O 1
ATOM 1867 N N . LEU A 1 236 ? 7.256 26.601 7.307 1.00 36.28 236 LEU A N 1
ATOM 1868 C CA . LEU A 1 236 ? 8.374 27.504 7.016 1.00 36.28 236 LEU A CA 1
ATOM 1869 C C . LEU A 1 236 ? 8.085 28.451 5.841 1.00 36.28 236 LEU A C 1
ATOM 1871 O O . LEU A 1 236 ? 8.616 29.566 5.832 1.00 36.28 236 LEU A O 1
ATOM 1875 N N . GLU A 1 237 ? 7.210 28.085 4.899 1.00 34.97 237 GLU A N 1
ATOM 1876 C CA . GLU A 1 237 ? 6.804 28.997 3.816 1.00 34.97 237 GLU A CA 1
ATOM 1877 C C . GLU A 1 237 ? 5.894 30.141 4.292 1.00 34.97 237 GLU A C 1
ATOM 1879 O O . GLU A 1 237 ? 5.965 31.244 3.745 1.00 34.97 237 GLU A O 1
ATOM 1884 N N . VAL A 1 238 ? 5.152 29.961 5.391 1.00 36.94 238 VAL A N 1
ATOM 1885 C CA . VAL A 1 238 ? 4.388 31.049 6.038 1.00 36.94 238 VAL A CA 1
ATOM 1886 C C . VAL A 1 238 ? 5.302 32.004 6.830 1.00 36.94 238 VAL A C 1
ATOM 1888 O O . VAL A 1 238 ? 4.935 33.151 7.090 1.00 36.94 238 VAL A O 1
ATOM 1891 N N . CYS A 1 239 ? 6.537 31.595 7.143 1.00 30.31 239 CYS A N 1
ATOM 1892 C CA . CYS A 1 239 ? 7.515 32.420 7.860 1.00 30.31 239 CYS A CA 1
ATOM 1893 C C . CYS A 1 239 ? 8.475 33.216 6.955 1.00 30.31 239 CYS A C 1
ATOM 1895 O O . CYS A 1 239 ? 9.402 33.851 7.466 1.00 30.31 239 CYS A O 1
ATOM 1897 N N . ARG A 1 240 ? 8.257 33.283 5.631 1.00 33.38 240 ARG A N 1
ATOM 1898 C CA . ARG A 1 240 ? 8.980 34.239 4.767 1.00 33.38 240 ARG A CA 1
ATOM 1899 C C . ARG A 1 240 ? 8.447 35.667 4.923 1.00 33.38 240 ARG A C 1
ATOM 1901 O O . ARG A 1 240 ? 7.939 36.271 3.982 1.00 33.38 240 ARG A O 1
ATOM 1908 N N . LEU A 1 241 ? 8.655 36.262 6.096 1.00 33.34 241 LEU A N 1
ATOM 1909 C CA . LEU A 1 241 ? 8.650 37.714 6.251 1.00 33.34 241 LEU A CA 1
ATOM 1910 C C . LEU A 1 241 ? 9.919 38.194 6.969 1.00 33.34 241 LEU A C 1
ATOM 1912 O O . LEU A 1 241 ? 10.070 38.068 8.178 1.00 33.34 241 LEU A O 1
ATOM 1916 N N . ARG A 1 242 ? 10.746 38.862 6.154 1.00 31.39 242 ARG A N 1
ATOM 1917 C CA . ARG A 1 242 ? 11.915 39.720 6.426 1.00 31.39 242 ARG A CA 1
ATOM 1918 C C . ARG A 1 242 ? 13.258 39.032 6.738 1.00 31.39 242 ARG A C 1
ATOM 1920 O O . ARG A 1 242 ? 13.394 38.363 7.756 1.00 31.39 242 ARG A O 1
ATOM 1927 N N . PRO A 1 243 ? 14.297 39.284 5.917 1.00 31.06 243 PRO A N 1
ATOM 1928 C CA . PRO A 1 243 ? 15.662 38.904 6.250 1.00 31.06 243 PRO A CA 1
ATOM 1929 C C . PRO A 1 243 ? 16.207 39.862 7.317 1.00 31.06 243 PRO A C 1
ATOM 1931 O O . PRO A 1 243 ? 16.099 41.079 7.163 1.00 31.06 243 PRO A O 1
ATOM 1934 N N . GLY A 1 244 ? 16.805 39.326 8.385 1.00 37.62 244 GLY A N 1
ATOM 1935 C CA . GLY A 1 244 ? 17.675 40.121 9.261 1.00 37.62 244 GLY A CA 1
ATOM 1936 C C . GLY A 1 244 ? 17.484 40.011 10.773 1.00 37.62 244 GLY A C 1
ATOM 1937 O O . GLY A 1 244 ? 18.071 40.821 11.482 1.00 37.62 244 GLY A O 1
ATOM 1938 N N . VAL A 1 245 ? 16.725 39.050 11.305 1.00 37.47 245 VAL A N 1
ATOM 1939 C CA . VAL A 1 245 ? 16.697 38.815 12.761 1.00 37.47 245 VAL A CA 1
ATOM 1940 C C . VAL A 1 245 ? 16.728 37.317 13.031 1.00 37.47 245 VAL A C 1
ATOM 1942 O O . VAL A 1 245 ? 15.796 36.615 12.666 1.00 37.47 245 VAL A O 1
ATOM 1945 N N . ILE A 1 246 ? 17.797 36.828 13.663 1.00 39.25 246 ILE A N 1
ATOM 1946 C CA . ILE A 1 246 ? 17.847 35.487 14.258 1.00 39.25 246 ILE A CA 1
ATOM 1947 C C . ILE A 1 246 ? 17.181 35.609 15.636 1.00 39.25 246 ILE A C 1
ATOM 1949 O O . ILE A 1 246 ? 17.766 36.249 16.514 1.00 39.25 246 ILE A O 1
ATOM 1953 N N . PRO A 1 247 ? 15.977 35.061 15.881 1.00 35.66 247 PRO A N 1
ATOM 1954 C CA . PRO A 1 247 ? 15.395 35.088 17.211 1.00 35.66 247 PRO A CA 1
ATOM 1955 C C . PRO A 1 247 ? 15.956 33.908 18.006 1.00 35.66 247 PRO A C 1
ATOM 1957 O O . PRO A 1 247 ? 15.900 32.760 17.565 1.00 35.66 247 PRO A O 1
ATOM 1960 N N . SER A 1 248 ? 16.485 34.176 19.197 1.00 40.53 248 SER A N 1
ATOM 1961 C CA . SER A 1 248 ? 16.806 33.122 20.157 1.00 40.53 248 SER A CA 1
ATOM 1962 C C . SER A 1 248 ? 15.535 32.346 20.532 1.00 40.53 248 SER A C 1
ATOM 1964 O O . SER A 1 248 ? 14.445 32.912 20.658 1.00 40.53 248 SER A O 1
ATOM 1966 N N . VAL A 1 249 ? 15.693 31.034 20.729 1.00 41.59 249 VAL A N 1
ATOM 1967 C CA . VAL A 1 249 ? 14.636 30.030 20.977 1.00 41.59 249 VAL A CA 1
ATOM 1968 C C . VAL A 1 249 ? 13.676 30.412 22.122 1.00 41.59 249 VAL A C 1
ATOM 1970 O O . VAL A 1 249 ? 12.529 29.972 22.142 1.00 41.59 249 VAL A O 1
ATOM 1973 N N . LEU A 1 250 ? 14.084 31.298 23.036 1.00 41.09 250 LEU A N 1
ATOM 1974 C CA . LEU A 1 250 ? 13.239 31.767 24.138 1.00 41.09 250 LEU A CA 1
ATOM 1975 C C . LEU A 1 250 ? 12.118 32.741 23.731 1.00 41.09 250 LEU A C 1
ATOM 1977 O O . LEU A 1 250 ? 11.090 32.776 24.405 1.00 41.09 250 LEU A O 1
ATOM 1981 N N . ASN A 1 251 ? 12.244 33.492 22.631 1.00 37.75 251 ASN A N 1
ATOM 1982 C CA . ASN A 1 251 ? 11.194 34.445 22.230 1.00 37.75 251 ASN A CA 1
ATOM 1983 C C . ASN A 1 251 ? 9.999 33.788 21.515 1.00 37.75 251 ASN A C 1
ATOM 1985 O O . ASN A 1 251 ? 8.932 34.397 21.420 1.00 37.75 251 ASN A O 1
ATOM 1989 N N . PHE A 1 252 ? 10.142 32.541 21.054 1.00 42.69 252 PHE A N 1
ATOM 1990 C CA . PHE A 1 252 ? 9.068 31.805 20.378 1.00 42.69 252 PHE A CA 1
ATOM 1991 C C . PHE A 1 252 ? 7.965 31.357 21.354 1.00 42.69 252 PHE A C 1
ATOM 1993 O O . PHE A 1 252 ? 6.777 31.438 21.038 1.00 42.69 252 PHE A O 1
ATOM 2000 N N . LEU A 1 253 ? 8.340 30.971 22.579 1.00 41.03 253 LEU A N 1
ATOM 2001 C CA . LEU A 1 253 ? 7.391 30.546 23.616 1.00 41.03 253 LEU A CA 1
ATOM 2002 C C . LEU A 1 253 ? 6.509 31.703 24.116 1.00 41.03 253 LEU A C 1
ATOM 2004 O O . LEU A 1 253 ? 5.299 31.534 24.257 1.00 41.03 253 LEU A O 1
ATOM 2008 N N . ALA A 1 254 ? 7.070 32.906 24.276 1.00 43.53 254 ALA A N 1
ATOM 2009 C CA . ALA A 1 254 ? 6.311 34.075 24.733 1.00 43.53 254 ALA A CA 1
ATOM 2010 C C . ALA A 1 254 ? 5.285 34.584 23.696 1.00 43.53 254 ALA A C 1
ATOM 2012 O O . ALA A 1 254 ? 4.270 35.188 24.056 1.00 43.53 254 ALA A O 1
ATOM 2013 N N . HIS A 1 255 ? 5.521 34.343 22.400 1.00 44.00 255 HIS A N 1
ATOM 2014 C CA . HIS A 1 255 ? 4.594 34.751 21.342 1.00 44.00 255 HIS A CA 1
ATOM 2015 C C . HIS A 1 255 ? 3.437 33.751 21.157 1.00 44.00 255 HIS A C 1
ATOM 2017 O O . HIS A 1 255 ? 2.315 34.161 20.844 1.00 44.00 255 HIS A O 1
ATOM 2023 N N . LEU A 1 256 ? 3.673 32.460 21.417 1.00 45.19 256 LEU A N 1
ATOM 2024 C CA . LEU A 1 256 ? 2.642 31.415 21.392 1.00 45.19 256 LEU A CA 1
ATOM 2025 C C . LEU A 1 256 ? 1.603 31.588 22.512 1.00 45.19 256 LEU A C 1
ATOM 2027 O O . LEU A 1 256 ? 0.406 31.416 22.263 1.00 45.19 256 LEU A O 1
ATOM 2031 N N . GLU A 1 257 ? 2.013 32.020 23.709 1.00 44.19 257 GLU A N 1
ATOM 2032 C CA . GLU A 1 257 ? 1.062 32.290 24.799 1.00 44.19 257 GLU A CA 1
ATOM 2033 C C . GLU A 1 257 ? 0.152 33.498 24.515 1.00 44.19 257 GLU A C 1
ATOM 2035 O O . GLU A 1 257 ? -1.053 33.438 24.776 1.00 44.19 257 GLU A O 1
ATOM 2040 N N . ARG A 1 258 ? 0.660 34.567 23.881 1.00 45.22 258 ARG A N 1
ATOM 2041 C CA . ARG A 1 258 ? -0.179 35.727 23.504 1.00 45.22 258 ARG A CA 1
ATOM 2042 C C . ARG A 1 258 ? -1.180 35.423 22.393 1.00 45.22 258 ARG A C 1
ATOM 2044 O O . ARG A 1 258 ? -2.275 35.986 22.397 1.00 45.22 258 ARG A O 1
ATOM 2051 N N . VAL A 1 259 ? -0.833 34.550 21.446 1.00 48.41 259 VAL A N 1
ATOM 2052 C CA . VAL A 1 259 ? -1.743 34.164 20.352 1.00 48.41 259 VAL A CA 1
ATOM 2053 C C . VAL A 1 259 ? -2.839 33.221 20.860 1.00 48.41 259 VAL A C 1
ATOM 2055 O O . VAL A 1 259 ? -3.992 33.349 20.442 1.00 48.41 259 VAL A O 1
ATOM 2058 N N . ARG A 1 260 ? -2.533 32.348 21.831 1.00 44.09 260 ARG A N 1
ATOM 2059 C CA . ARG A 1 260 ? -3.539 31.498 22.489 1.00 44.09 260 ARG A CA 1
ATOM 2060 C C . ARG A 1 260 ? -4.510 32.311 23.362 1.00 44.09 260 ARG A C 1
ATOM 2062 O O . ARG A 1 260 ? -5.700 32.013 23.353 1.00 44.09 260 ARG A O 1
ATOM 2069 N N . ALA A 1 261 ? -4.050 33.381 24.017 1.00 44.53 261 ALA A N 1
ATOM 2070 C CA . ALA A 1 261 ? -4.904 34.251 24.838 1.00 44.53 261 ALA A CA 1
ATOM 2071 C C . ALA A 1 261 ? -5.850 35.174 24.035 1.00 44.53 261 ALA A C 1
ATOM 2073 O O . ALA A 1 261 ? -6.853 35.630 24.574 1.00 44.53 261 ALA A O 1
ATOM 2074 N N . ARG A 1 262 ? -5.573 35.446 22.748 1.00 42.81 262 ARG A N 1
ATOM 2075 C CA . ARG A 1 262 ? -6.454 36.268 21.887 1.00 42.81 262 ARG A CA 1
ATOM 2076 C C . ARG A 1 262 ? -7.553 35.485 21.162 1.00 42.81 262 ARG A C 1
ATOM 2078 O O . ARG A 1 262 ? -8.471 36.108 20.643 1.00 42.81 262 ARG A O 1
ATOM 2085 N N . LYS A 1 263 ? -7.493 34.148 21.123 1.00 45.00 263 LYS A N 1
ATOM 2086 C CA . LYS A 1 263 ? -8.516 33.307 20.464 1.00 45.00 263 LYS A CA 1
ATOM 2087 C C . LYS A 1 263 ? -9.660 32.860 21.386 1.00 45.00 263 LYS A C 1
ATOM 2089 O O . LYS A 1 263 ? -10.615 32.268 20.895 1.00 45.00 263 LYS A O 1
ATOM 2094 N N . THR A 1 264 ? -9.607 33.155 22.687 1.00 44.62 264 THR A N 1
ATOM 2095 C CA . THR A 1 264 ? -10.671 32.813 23.654 1.00 44.62 264 THR A CA 1
ATOM 2096 C C . THR A 1 264 ? -11.633 33.960 23.977 1.00 44.62 264 THR A C 1
ATOM 2098 O O . THR A 1 264 ? -12.612 33.742 24.681 1.00 44.62 264 THR A O 1
ATOM 2101 N N . THR A 1 265 ? -11.438 35.158 23.423 1.00 47.72 265 THR A N 1
ATOM 2102 C CA . THR A 1 265 ? -12.330 36.316 23.622 1.00 47.72 265 THR A CA 1
ATOM 2103 C C . THR A 1 265 ? -12.863 36.838 22.296 1.00 47.72 265 THR A C 1
ATOM 2105 O O . THR A 1 265 ? -12.568 37.948 21.870 1.00 47.72 265 THR A O 1
ATOM 2108 N N . THR A 1 266 ? -13.648 36.020 21.598 1.00 48.72 266 THR A N 1
ATOM 2109 C CA . THR A 1 266 ? -14.651 36.515 20.635 1.00 48.72 266 THR A CA 1
ATOM 2110 C C . THR A 1 266 ? -15.660 35.412 20.323 1.00 48.72 266 THR A C 1
ATOM 2112 O O . THR A 1 266 ? -15.701 34.842 19.237 1.00 48.72 266 THR A O 1
ATOM 2115 N N . LYS A 1 267 ? -16.498 35.097 21.314 1.00 39.59 267 LYS A N 1
ATOM 2116 C CA . LYS A 1 267 ? -17.861 34.627 21.064 1.00 39.59 267 LYS A CA 1
ATOM 2117 C C . LYS A 1 267 ? -18.831 35.393 21.968 1.00 39.59 267 LYS A C 1
ATOM 2119 O O . LYS A 1 267 ? -18.818 35.194 23.177 1.00 39.59 267 LYS A O 1
ATOM 2124 N N . GLN A 1 268 ? -19.674 36.174 21.288 1.00 36.31 268 GLN A N 1
ATOM 2125 C CA . GLN A 1 268 ? -21.061 36.526 21.610 1.00 36.31 268 GLN A CA 1
ATOM 2126 C C . GLN A 1 268 ? -21.367 37.564 22.697 1.00 36.31 268 GLN A C 1
ATOM 2128 O O . GLN A 1 268 ? -20.535 37.808 23.572 1.00 36.31 268 GLN A O 1
ATOM 2133 N N . PRO A 1 269 ? -22.576 38.168 22.660 1.00 45.66 269 PRO A N 1
ATOM 2134 C CA . PRO A 1 269 ? -23.745 37.878 21.799 1.00 45.66 269 PRO A CA 1
ATOM 2135 C C . PRO A 1 2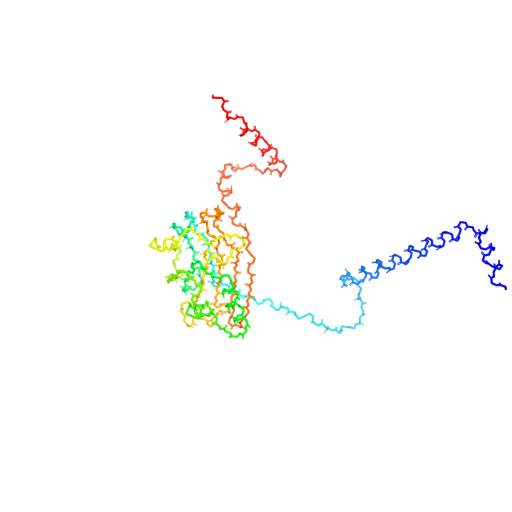69 ? -23.796 38.622 20.461 1.00 45.66 269 PRO A C 1
ATOM 2137 O O . PRO A 1 269 ? -23.409 39.808 20.410 1.00 45.66 269 PRO A O 1
#

Radius of gyration: 31.0 Å; chains: 1; bounding box: 71×64×94 Å

InterPro domains:
  IPR042496 Cell growth regulator with RING finger domain protein 1 [PTHR15379] (1-225)

Secondary structure (DSSP, 8-state):
--HHHHHHHHHS-HHHHHHHHHHHHHHHHHHHHHHHTTSS---S---SS--------------------EEE-SS--BTTTBEEEEE--SS-EEEEEEEEEEHHHHHHHHHHHHTT----SHHHHHHHTTT-SSEEEEEEE-TT--PPEEE---GGG------SSSPSEEEEEEEEEES-TTGGGT-SEEEEEEEEE---SS--PPPEEEEEEEEETTS-EEEPP---GGGTHHHHHTT---SS----THHHHHHHHHHHHHSSS----

pLDDT: mean 74.65, std 22.34, range [30.31, 97.69]

Organism: Amphiprion ocellaris (NCBI:txid80972)